Protein AF-A0A397ZT24-F1 (afdb_monomer_lite)

Radius of gyration: 35.12 Å; chains: 1; bounding box: 113×70×78 Å

Foldseek 3Di:
DDFDVVVVVPADLALCVLQDVVLVCQLLDPDHDLVVSVVPQPPPDLVSLQSNLQSLVSSLVNLVVCVVDVPDPDPPADPVSSVSSNVSSVVNNVVSCVVCVPHDDHPRRVSCQVPDPDPVVNCVVVVVVVVSVVVVVVVVVVVVVVVVVVVVVVVVVVVVVVVVVPDDDDDDDDDDDDDDDDPPDPPVCNVVVPPPPPDDDDDDDDDPDDDDDDDDDDDDDDDDDDDDDDDDDDVVPPPDDDDDDDDD

Structure (mmCIF, N/CA/C/O backbone):
data_AF-A0A397ZT24-F1
#
_entry.id   AF-A0A397ZT24-F1
#
loop_
_atom_site.group_PDB
_atom_site.id
_atom_site.type_symbol
_atom_site.label_atom_id
_atom_site.label_alt_id
_atom_site.label_comp_id
_atom_site.label_asym_id
_atom_site.label_entity_id
_atom_site.label_seq_id
_atom_site.pdbx_PDB_ins_code
_atom_site.Cartn_x
_atom_site.Cartn_y
_atom_site.Cartn_z
_atom_site.occupancy
_atom_site.B_iso_or_equiv
_atom_site.auth_seq_id
_atom_site.auth_comp_id
_atom_site.auth_asym_id
_atom_site.auth_atom_id
_atom_site.pdbx_PDB_model_num
ATOM 1 N N . MET A 1 1 ? 9.671 -11.546 0.168 1.00 87.00 1 MET A N 1
ATOM 2 C CA . MET A 1 1 ? 8.906 -12.250 -0.891 1.00 87.00 1 MET A CA 1
ATOM 3 C C . MET A 1 1 ? 9.323 -11.766 -2.272 1.00 87.00 1 MET A C 1
ATOM 5 O O . MET A 1 1 ? 9.379 -10.557 -2.492 1.00 87.00 1 MET A O 1
ATOM 9 N N . HIS A 1 2 ? 9.603 -12.708 -3.174 1.00 89.88 2 HIS A N 1
ATOM 10 C CA . HIS A 1 2 ? 9.927 -12.455 -4.583 1.00 89.88 2 HIS A CA 1
ATOM 11 C C . HIS A 1 2 ? 8.754 -11.787 -5.323 1.00 89.88 2 HIS A C 1
ATOM 13 O O . HIS A 1 2 ? 7.596 -12.048 -5.000 1.00 89.88 2 HIS A O 1
ATOM 19 N N . ILE A 1 3 ? 9.041 -10.926 -6.305 1.00 92.81 3 ILE A N 1
ATOM 20 C CA . ILE A 1 3 ? 8.011 -10.304 -7.152 1.00 92.81 3 ILE A CA 1
ATOM 21 C C . ILE A 1 3 ? 7.696 -11.266 -8.307 1.00 92.81 3 ILE A C 1
ATOM 23 O O . ILE A 1 3 ? 8.605 -11.574 -9.067 1.00 92.81 3 ILE A O 1
ATOM 27 N N . PRO A 1 4 ? 6.455 -11.752 -8.468 1.00 92.56 4 PRO A N 1
ATOM 28 C CA . PRO A 1 4 ? 6.132 -12.738 -9.503 1.00 92.56 4 PRO A CA 1
ATOM 29 C C . PRO A 1 4 ? 6.287 -12.186 -10.925 1.00 92.56 4 PRO A C 1
ATOM 31 O O . PRO A 1 4 ? 5.841 -11.070 -11.189 1.00 92.56 4 PRO A O 1
ATOM 34 N N . ASP A 1 5 ? 6.805 -12.993 -11.855 1.00 90.56 5 ASP A N 1
ATOM 35 C CA . ASP A 1 5 ? 7.002 -12.586 -13.258 1.00 90.56 5 ASP A CA 1
ATOM 36 C C . ASP A 1 5 ? 5.688 -12.155 -13.925 1.00 90.56 5 ASP A C 1
ATOM 38 O O . ASP A 1 5 ? 5.633 -11.109 -14.560 1.00 90.56 5 ASP A O 1
ATOM 42 N N . ASN A 1 6 ? 4.587 -12.861 -13.641 1.00 91.25 6 ASN A N 1
ATOM 43 C CA . ASN A 1 6 ? 3.249 -12.502 -14.126 1.00 91.25 6 ASN A CA 1
ATOM 44 C C . ASN A 1 6 ? 2.836 -11.068 -13.754 1.00 91.25 6 ASN A C 1
ATOM 46 O O . ASN A 1 6 ? 2.141 -10.403 -14.521 1.00 91.25 6 ASN A O 1
ATOM 50 N N . TYR A 1 7 ? 3.227 -10.592 -12.565 1.00 93.38 7 TYR A N 1
ATOM 51 C CA . TYR A 1 7 ? 2.962 -9.210 -12.172 1.00 93.38 7 TYR A CA 1
ATOM 52 C C . TYR A 1 7 ? 3.800 -8.265 -13.022 1.00 93.38 7 TYR A C 1
ATOM 54 O O . TYR A 1 7 ? 3.272 -7.298 -13.560 1.00 93.38 7 TYR A O 1
ATOM 62 N N . ILE A 1 8 ? 5.087 -8.566 -13.184 1.00 90.94 8 ILE A N 1
ATOM 63 C CA . ILE A 1 8 ? 6.020 -7.748 -13.957 1.00 90.94 8 ILE A CA 1
ATOM 64 C C . ILE A 1 8 ? 5.566 -7.630 -15.419 1.00 90.94 8 ILE A C 1
ATOM 66 O O . ILE A 1 8 ? 5.596 -6.531 -15.969 1.00 90.94 8 ILE A O 1
ATOM 70 N N . ASP A 1 9 ? 5.086 -8.718 -16.019 1.00 90.50 9 ASP A N 1
ATOM 71 C CA . ASP A 1 9 ? 4.596 -8.747 -17.401 1.00 90.50 9 ASP A CA 1
ATOM 72 C C . ASP A 1 9 ? 3.301 -7.945 -17.594 1.00 90.50 9 ASP A C 1
ATOM 74 O O . ASP A 1 9 ? 3.040 -7.431 -18.682 1.00 90.50 9 ASP A O 1
ATOM 78 N N . SER A 1 10 ? 2.502 -7.786 -16.534 1.00 92.06 10 SER A N 1
ATOM 79 C CA . SER A 1 10 ? 1.296 -6.948 -16.555 1.00 92.06 10 SER A CA 1
ATOM 80 C C . SER A 1 10 ? 1.588 -5.444 -16.459 1.00 92.06 10 SER A C 1
ATOM 82 O O . SER A 1 10 ? 0.700 -4.624 -16.711 1.00 92.06 10 SER A O 1
ATOM 84 N N . LEU A 1 11 ? 2.815 -5.055 -16.090 1.00 91.50 11 LEU A N 1
ATOM 85 C CA . LEU A 1 11 ? 3.163 -3.654 -15.870 1.00 91.50 11 LEU A CA 1
ATOM 86 C C . LEU A 1 11 ? 3.399 -2.889 -17.183 1.00 91.50 11 LEU A C 1
ATOM 88 O O . LEU A 1 11 ? 3.943 -3.423 -18.153 1.00 91.50 11 LEU A O 1
ATOM 92 N N . PRO A 1 12 ? 3.098 -1.577 -17.211 1.00 89.38 12 PRO A N 1
ATOM 93 C CA . PRO A 1 12 ? 3.504 -0.714 -18.312 1.00 89.38 12 PRO A CA 1
ATOM 94 C C . PRO A 1 12 ? 5.030 -0.666 -18.492 1.00 89.38 12 PRO A C 1
ATOM 96 O O . PRO A 1 12 ? 5.799 -0.701 -17.534 1.00 89.38 12 PRO A O 1
ATOM 99 N N . LYS A 1 13 ? 5.491 -0.420 -19.727 1.00 83.75 13 LYS A N 1
ATOM 100 C CA . LYS A 1 13 ? 6.931 -0.308 -20.063 1.00 83.75 13 LYS A CA 1
ATOM 101 C C . LYS A 1 13 ? 7.666 0.856 -19.363 1.00 83.75 13 LYS A C 1
ATOM 103 O O . LYS A 1 13 ? 8.900 0.939 -19.380 1.00 83.75 13 LYS A O 1
ATOM 108 N N . LYS A 1 14 ? 6.934 1.834 -18.820 1.00 84.81 14 LYS A N 1
ATOM 109 C CA . LYS A 1 14 ? 7.486 3.055 -18.210 1.00 84.81 14 LYS A CA 1
ATOM 110 C C . LYS A 1 14 ? 6.764 3.369 -16.900 1.00 84.81 14 LYS A C 1
ATOM 112 O O . LYS A 1 14 ? 5.543 3.456 -16.893 1.00 84.81 14 LYS A O 1
ATOM 117 N N . GLY A 1 15 ? 7.533 3.673 -15.848 1.00 81.81 15 GLY A N 1
ATOM 118 C CA . GLY A 1 15 ? 6.992 4.111 -14.553 1.00 81.81 15 GLY A CA 1
ATOM 119 C C . GLY A 1 15 ? 6.169 5.403 -14.644 1.00 81.81 15 GLY A C 1
ATOM 120 O O . GLY A 1 15 ? 5.198 5.579 -13.925 1.00 81.81 15 GLY A O 1
ATOM 121 N N . LYS A 1 16 ? 6.476 6.280 -15.611 1.00 86.94 16 LYS A N 1
ATOM 122 C CA . LYS A 1 16 ? 5.652 7.464 -15.903 1.00 86.94 16 LYS A CA 1
ATOM 123 C C . LYS A 1 16 ? 4.213 7.097 -16.300 1.00 86.94 16 LYS A C 1
ATOM 125 O O . LYS A 1 16 ? 3.288 7.800 -15.923 1.00 86.94 16 LYS A O 1
ATOM 130 N N . THR A 1 17 ? 4.011 5.995 -17.024 1.00 88.19 17 THR A N 1
ATOM 131 C CA . THR A 1 17 ? 2.678 5.563 -17.473 1.00 88.19 17 THR A CA 1
ATOM 132 C C . THR A 1 17 ? 1.849 4.980 -16.328 1.00 88.19 17 THR A C 1
ATOM 134 O O . THR A 1 17 ? 0.650 5.219 -16.284 1.00 88.19 17 THR A O 1
ATOM 137 N N . SER A 1 18 ? 2.469 4.263 -15.383 1.00 87.31 18 SER A N 1
ATOM 138 C CA . SER A 1 18 ? 1.783 3.792 -14.169 1.00 87.31 18 SER A CA 1
ATOM 139 C C . SER A 1 18 ? 1.479 4.936 -13.202 1.00 87.31 18 SER A C 1
ATOM 141 O O . SER A 1 18 ? 0.394 5.008 -12.628 1.00 87.31 18 SER A O 1
ATOM 143 N N . LEU A 1 19 ? 2.426 5.858 -13.030 1.00 88.25 19 LEU A N 1
ATOM 144 C CA . LEU A 1 19 ? 2.302 6.950 -12.074 1.00 88.25 19 LEU A CA 1
ATOM 145 C C . LEU A 1 19 ? 1.431 8.100 -12.592 1.00 88.25 19 LEU A C 1
ATOM 147 O O . LEU A 1 19 ? 0.775 8.760 -11.799 1.00 88.25 19 LEU A O 1
ATOM 151 N N . GLY A 1 20 ? 1.365 8.330 -13.901 1.00 89.62 20 GLY A N 1
ATOM 152 C CA . GLY A 1 20 ? 0.717 9.497 -14.500 1.00 89.62 20 GLY A CA 1
ATOM 153 C C . GLY A 1 20 ? 1.604 10.746 -14.471 1.00 89.62 20 GLY A C 1
ATOM 154 O O . GLY A 1 20 ? 2.504 10.882 -13.642 1.00 89.62 20 GLY A O 1
ATOM 155 N N . ASP A 1 21 ? 1.349 11.671 -15.397 1.00 88.12 21 ASP A N 1
ATOM 156 C CA . ASP A 1 21 ? 2.254 12.791 -15.686 1.00 88.12 21 ASP A CA 1
ATOM 157 C C . ASP A 1 21 ? 2.448 13.752 -14.510 1.00 88.12 21 ASP A C 1
ATOM 159 O O . ASP A 1 21 ? 3.577 14.160 -14.237 1.00 88.12 21 ASP A O 1
ATOM 163 N N . LEU A 1 22 ? 1.364 14.082 -13.803 1.00 88.25 22 LEU A N 1
ATOM 164 C CA . LEU A 1 22 ? 1.392 14.998 -12.660 1.00 88.25 22 LEU A CA 1
ATOM 165 C C . LEU A 1 22 ? 2.228 14.427 -11.512 1.00 88.25 22 LEU A C 1
ATOM 167 O O . LEU A 1 22 ? 3.183 15.056 -11.069 1.00 88.25 22 LEU A O 1
ATOM 171 N N . LEU A 1 23 ? 1.918 13.198 -11.094 1.00 90.44 23 LEU A N 1
ATOM 172 C CA . LEU A 1 23 ? 2.617 12.532 -9.998 1.00 90.44 23 LEU A CA 1
ATOM 173 C C . LEU A 1 23 ? 4.079 12.244 -10.355 1.00 90.44 23 LEU A C 1
ATOM 175 O O . LEU A 1 23 ? 4.959 12.412 -9.515 1.00 90.44 23 LEU A O 1
ATOM 179 N N . TYR A 1 24 ? 4.360 11.861 -11.606 1.00 90.56 24 TYR A N 1
ATOM 180 C CA . TYR A 1 24 ? 5.733 11.691 -12.075 1.00 90.56 24 TYR A CA 1
ATOM 181 C C . TYR A 1 24 ? 6.516 12.995 -11.973 1.00 90.56 24 TYR A C 1
ATOM 183 O O . TYR A 1 24 ? 7.600 12.992 -11.398 1.00 90.56 24 TYR A O 1
ATOM 191 N N . LYS A 1 25 ? 5.957 14.112 -12.457 1.00 89.50 25 LYS A N 1
ATOM 192 C CA . LYS A 1 25 ? 6.606 15.423 -12.361 1.00 89.50 25 LYS A CA 1
ATOM 193 C C . LYS A 1 25 ? 6.942 15.761 -10.908 1.00 89.50 25 LYS A C 1
ATOM 195 O O . LYS A 1 25 ? 8.092 16.088 -10.648 1.00 89.50 25 LYS A O 1
ATOM 200 N N . SER A 1 26 ? 5.997 15.581 -9.984 1.00 89.75 26 SER A N 1
ATOM 201 C CA . SER A 1 26 ? 6.207 15.847 -8.557 1.00 89.75 26 SER A CA 1
ATOM 202 C C . SER A 1 26 ? 7.283 14.958 -7.927 1.00 89.75 26 SER A C 1
ATOM 204 O O . SER A 1 26 ? 8.130 15.463 -7.202 1.00 89.75 26 SER A O 1
ATOM 206 N N . ILE A 1 27 ? 7.306 13.649 -8.210 1.00 89.69 27 ILE A N 1
ATOM 207 C CA . ILE A 1 27 ? 8.337 12.749 -7.651 1.00 89.69 27 ILE A CA 1
ATOM 208 C C . ILE A 1 27 ? 9.718 13.040 -8.245 1.00 89.69 27 ILE A C 1
ATOM 210 O O . ILE A 1 27 ? 10.725 12.860 -7.559 1.00 89.69 27 ILE A O 1
ATOM 214 N N . THR A 1 28 ? 9.784 13.483 -9.502 1.00 87.19 28 THR A N 1
ATOM 215 C CA . THR A 1 28 ? 11.052 13.775 -10.190 1.00 87.19 28 THR A CA 1
ATOM 216 C C . THR A 1 28 ? 11.560 15.204 -10.030 1.00 87.19 28 THR A C 1
ATOM 218 O O . THR A 1 28 ? 12.592 15.537 -10.609 1.00 87.19 28 THR A O 1
ATOM 221 N N . ASP A 1 29 ? 10.852 16.032 -9.266 1.00 88.81 29 ASP A N 1
ATOM 222 C CA . ASP A 1 29 ? 11.202 17.436 -9.068 1.00 88.81 29 ASP A CA 1
ATOM 223 C C . ASP A 1 29 ? 12.510 17.592 -8.271 1.00 88.81 29 ASP A C 1
ATOM 225 O O . ASP A 1 29 ? 12.937 16.684 -7.551 1.00 88.81 29 ASP A O 1
ATOM 229 N N . GLU A 1 30 ? 13.178 18.732 -8.402 1.00 86.50 30 GLU A N 1
ATOM 230 C CA . GLU A 1 30 ? 14.428 19.006 -7.685 1.00 86.50 30 GLU A CA 1
ATOM 231 C C . GLU A 1 30 ? 14.174 19.075 -6.174 1.00 86.50 30 GLU A C 1
ATOM 233 O O . GLU A 1 30 ? 14.822 18.372 -5.394 1.00 86.50 30 GLU A O 1
ATOM 238 N N . TYR A 1 31 ? 13.129 19.804 -5.786 1.00 87.12 31 TYR A N 1
ATOM 239 C CA . TYR A 1 31 ? 12.642 19.888 -4.414 1.00 87.12 31 TYR A CA 1
ATOM 240 C C . TYR A 1 31 ? 11.452 18.953 -4.223 1.00 87.12 31 TYR A C 1
ATOM 242 O O . TYR A 1 31 ? 10.464 19.029 -4.946 1.00 87.12 31 TYR A O 1
ATOM 250 N N . PHE A 1 32 ? 11.534 18.069 -3.231 1.00 91.69 32 PHE A N 1
ATOM 251 C CA . PHE A 1 32 ? 10.480 17.103 -2.955 1.00 91.69 32 PHE A CA 1
ATOM 252 C C . PHE A 1 32 ? 10.173 17.054 -1.465 1.00 91.69 32 PHE A C 1
ATOM 254 O O . PHE A 1 32 ? 11.044 16.731 -0.660 1.00 91.69 32 PHE A O 1
ATOM 261 N N . ASP A 1 33 ? 8.915 17.322 -1.130 1.00 91.69 33 ASP A N 1
ATOM 262 C CA . ASP A 1 33 ? 8.352 17.069 0.190 1.00 91.69 33 ASP A CA 1
ATOM 263 C C . ASP A 1 33 ? 7.260 15.988 0.073 1.00 91.69 33 ASP A C 1
ATOM 265 O O . ASP A 1 33 ? 6.246 16.208 -0.605 1.00 91.69 33 ASP A O 1
ATOM 269 N N . PRO A 1 34 ? 7.427 14.816 0.716 1.00 90.94 34 PRO A N 1
ATOM 270 C CA . PRO A 1 34 ? 6.426 13.757 0.675 1.00 90.94 34 PRO A CA 1
ATOM 271 C C . PRO A 1 34 ? 5.118 14.152 1.383 1.00 90.94 34 PRO A C 1
ATOM 273 O O . PRO A 1 34 ? 4.053 13.634 1.031 1.00 90.94 34 PRO A O 1
ATOM 276 N N . GLY A 1 35 ? 5.164 15.086 2.341 1.00 89.94 35 GLY A N 1
ATOM 277 C CA . GLY A 1 35 ? 3.978 15.635 2.997 1.00 89.94 35 GLY A CA 1
ATOM 278 C C . GLY A 1 35 ? 3.109 16.415 2.016 1.00 89.94 35 GLY A C 1
ATOM 279 O O . GLY A 1 35 ? 1.939 16.071 1.823 1.00 89.94 35 GLY A O 1
ATOM 280 N N . TYR A 1 36 ? 3.696 17.411 1.350 1.00 90.94 36 TYR A N 1
ATOM 281 C CA . TYR A 1 36 ? 3.053 18.181 0.285 1.00 90.94 36 TYR A CA 1
ATOM 282 C C . TYR A 1 36 ? 2.571 17.298 -0.871 1.00 90.94 36 TYR A C 1
ATOM 284 O O . TYR A 1 36 ? 1.431 17.444 -1.318 1.00 90.94 36 TYR A O 1
ATOM 292 N N . PHE A 1 37 ? 3.384 16.328 -1.308 1.00 93.06 37 PHE A N 1
ATOM 293 C CA . PHE A 1 37 ? 3.002 15.368 -2.348 1.00 93.06 37 PHE A CA 1
ATOM 294 C C . PHE A 1 37 ? 1.681 14.663 -2.012 1.00 93.06 37 PHE A C 1
ATOM 296 O O . PHE A 1 37 ? 0.751 14.667 -2.821 1.00 93.06 37 PHE A O 1
ATOM 303 N N . LEU A 1 38 ? 1.562 14.108 -0.803 1.00 91.75 38 LEU A N 1
ATOM 304 C CA . LEU A 1 38 ? 0.343 13.420 -0.375 1.00 91.75 38 LEU A CA 1
ATOM 305 C C . LEU A 1 38 ? -0.844 14.371 -0.213 1.00 91.75 38 LEU A C 1
ATOM 307 O O . LEU A 1 38 ? -1.961 13.981 -0.534 1.00 91.75 38 LEU A O 1
ATOM 311 N N . SER A 1 39 ? -0.620 15.603 0.243 1.00 90.25 39 SER A N 1
ATOM 312 C CA . SER A 1 39 ? -1.679 16.616 0.357 1.00 90.25 39 SER A CA 1
ATOM 313 C C . SER A 1 39 ? -2.206 17.080 -1.005 1.00 90.25 39 SER A C 1
ATOM 315 O O . SER A 1 39 ? -3.370 17.450 -1.111 1.00 90.25 39 SER A O 1
ATOM 317 N N . SER A 1 40 ? -1.375 17.040 -2.053 1.00 88.44 40 SER A N 1
ATOM 318 C CA . SER A 1 40 ? -1.801 17.330 -3.431 1.00 88.44 40 SER A CA 1
ATOM 319 C C . SER A 1 40 ? -2.570 16.180 -4.097 1.00 88.44 40 SER A C 1
ATOM 321 O O . SER A 1 40 ? -3.192 16.374 -5.141 1.00 88.44 40 SER A O 1
ATOM 323 N N . CYS A 1 41 ? -2.532 14.981 -3.509 1.00 89.50 41 CYS A N 1
ATOM 324 C CA . CYS A 1 41 ? -3.255 13.816 -4.003 1.00 89.50 41 CYS A CA 1
ATOM 325 C C . CYS A 1 41 ? -4.669 13.757 -3.416 1.00 89.50 41 CYS A C 1
ATOM 327 O O . CYS A 1 41 ? -4.898 14.070 -2.250 1.00 89.50 41 CYS A O 1
ATOM 329 N N . ASP A 1 42 ? -5.622 13.262 -4.202 1.00 90.25 42 ASP A N 1
ATOM 330 C CA . ASP A 1 42 ? -6.968 12.991 -3.704 1.00 90.25 42 ASP A CA 1
ATOM 331 C C . ASP A 1 42 ? -6.991 11.683 -2.898 1.00 90.25 42 ASP A C 1
ATOM 333 O O . ASP A 1 42 ? -6.955 10.583 -3.451 1.00 90.25 42 ASP A O 1
ATOM 337 N N . LEU A 1 43 ? -7.054 11.819 -1.573 1.00 91.38 43 LEU A N 1
ATOM 338 C CA . LEU A 1 43 ? -7.061 10.716 -0.606 1.00 91.38 43 LEU A CA 1
ATOM 339 C C . LEU A 1 43 ? -8.410 10.587 0.121 1.00 91.38 43 LEU A C 1
ATOM 341 O O . LEU A 1 43 ? -8.483 10.010 1.204 1.00 91.38 43 LEU A O 1
ATOM 345 N N . SER A 1 44 ? -9.490 11.110 -0.469 1.00 90.44 44 SER A N 1
ATOM 346 C CA . SER A 1 44 ? -10.814 11.180 0.169 1.00 90.44 44 SER A CA 1
ATOM 347 C C . SER A 1 44 ? -11.442 9.807 0.453 1.00 90.44 44 SER A C 1
ATOM 349 O O . SER A 1 44 ? -12.214 9.661 1.398 1.00 90.44 44 SER A O 1
ATOM 351 N N . THR A 1 45 ? -11.122 8.782 -0.345 1.00 91.12 45 THR A N 1
ATOM 352 C CA . THR A 1 45 ? -11.728 7.446 -0.215 1.00 91.12 45 THR A CA 1
ATOM 353 C C . THR A 1 45 ? -10.672 6.352 -0.157 1.00 91.12 45 THR A C 1
ATOM 355 O O . THR A 1 45 ? -9.630 6.452 -0.805 1.00 91.12 45 THR A O 1
ATOM 358 N N . LYS A 1 46 ? -10.979 5.247 0.536 1.00 90.44 46 LYS A N 1
ATOM 359 C CA . LYS A 1 46 ? -10.090 4.074 0.647 1.00 90.44 46 LYS A CA 1
ATOM 360 C C . LYS A 1 46 ? -9.621 3.545 -0.716 1.00 90.44 46 LYS A C 1
ATOM 362 O O . LYS A 1 46 ? -8.464 3.162 -0.854 1.00 90.44 46 LYS A O 1
ATOM 367 N N . HIS A 1 47 ? -10.494 3.563 -1.727 1.00 92.81 47 HIS A N 1
ATOM 368 C CA . HIS A 1 47 ? -10.158 3.124 -3.084 1.00 92.81 47 HIS A CA 1
ATOM 369 C C . HIS A 1 47 ? -9.134 4.036 -3.766 1.00 92.81 47 HIS A C 1
ATOM 371 O O . HIS A 1 47 ? -8.226 3.528 -4.416 1.00 92.81 47 HIS A O 1
ATOM 377 N 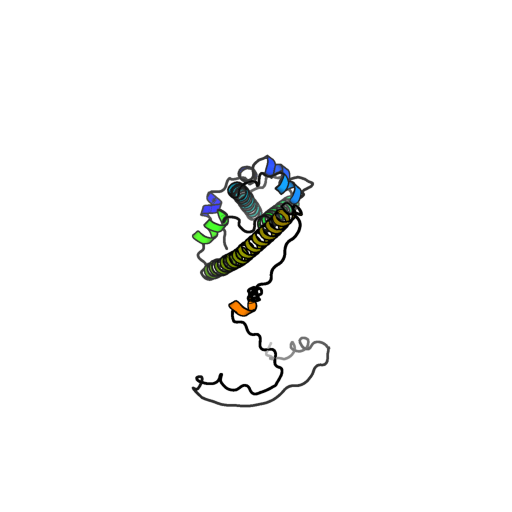N . LYS A 1 48 ? -9.229 5.359 -3.579 1.00 92.88 48 LYS A N 1
ATOM 378 C CA . LYS A 1 48 ? -8.249 6.308 -4.132 1.00 92.88 48 LYS A CA 1
ATOM 379 C C . LYS A 1 48 ? -6.876 6.155 -3.478 1.00 92.88 48 LYS A C 1
ATOM 381 O O . LYS A 1 48 ? -5.865 6.157 -4.172 1.00 92.88 48 LYS A O 1
ATOM 386 N N . VAL A 1 49 ? -6.840 5.938 -2.160 1.00 94.44 49 VAL A N 1
ATOM 387 C CA . VAL A 1 49 ? -5.585 5.651 -1.445 1.00 94.44 49 VAL A CA 1
ATOM 388 C C . VAL A 1 49 ? -4.947 4.354 -1.966 1.00 94.44 49 VAL A C 1
ATOM 390 O O . VAL A 1 49 ? -3.742 4.311 -2.216 1.00 94.44 49 VAL A O 1
ATOM 393 N N . LEU A 1 50 ? -5.751 3.305 -2.176 1.00 94.56 50 LEU A N 1
ATOM 394 C CA . LEU A 1 50 ? -5.276 2.037 -2.734 1.00 94.56 50 LEU A CA 1
ATOM 395 C C . LEU A 1 50 ? -4.767 2.182 -4.177 1.00 94.56 50 LEU A C 1
ATOM 397 O O . LEU A 1 50 ? -3.724 1.619 -4.505 1.00 94.56 50 LEU A O 1
ATOM 401 N N . ASP A 1 51 ? -5.473 2.930 -5.030 1.00 94.19 51 ASP A N 1
ATOM 402 C CA . ASP A 1 51 ? -5.037 3.215 -6.403 1.00 94.19 51 ASP A CA 1
ATOM 403 C C . ASP A 1 51 ? -3.671 3.909 -6.415 1.00 94.19 51 ASP A C 1
ATOM 405 O O . ASP A 1 51 ? -2.748 3.464 -7.102 1.00 94.19 51 ASP A O 1
ATOM 409 N N . LEU A 1 52 ? -3.501 4.937 -5.578 1.00 94.38 52 LEU A N 1
ATOM 410 C CA . LEU A 1 52 ? -2.223 5.627 -5.435 1.00 94.38 52 LEU A CA 1
ATOM 411 C C . LEU A 1 52 ? -1.114 4.665 -4.988 1.00 94.38 52 LEU A C 1
ATOM 413 O O . LEU A 1 52 ? -0.050 4.637 -5.610 1.00 94.38 52 LEU A O 1
ATOM 417 N N . LYS A 1 53 ? -1.363 3.835 -3.963 1.00 95.12 53 LYS A N 1
ATOM 418 C CA . LYS A 1 53 ? -0.410 2.808 -3.504 1.00 95.12 53 LYS A CA 1
ATOM 419 C C . LYS A 1 53 ? -0.022 1.863 -4.646 1.00 95.12 53 LYS A C 1
ATOM 421 O O . LYS A 1 53 ? 1.168 1.674 -4.888 1.00 95.12 53 LYS A O 1
ATOM 426 N N . ASN A 1 54 ? -0.994 1.330 -5.390 1.00 95.38 54 ASN A N 1
ATOM 427 C CA . ASN A 1 54 ? -0.749 0.431 -6.524 1.00 95.38 54 ASN A CA 1
ATOM 428 C C . ASN A 1 54 ? 0.115 1.086 -7.609 1.00 95.38 54 ASN A C 1
ATOM 430 O O . ASN A 1 54 ? 1.060 0.475 -8.108 1.00 95.38 54 ASN A O 1
ATOM 434 N N . ARG A 1 55 ? -0.176 2.340 -7.967 1.00 94.75 55 ARG A N 1
ATOM 435 C CA . ARG A 1 55 ? 0.562 3.084 -9.000 1.00 94.75 55 ARG A CA 1
ATOM 436 C C . ARG A 1 55 ? 1.995 3.387 -8.582 1.00 94.75 55 ARG A C 1
ATOM 438 O O . ARG A 1 55 ? 2.913 3.268 -9.399 1.00 94.75 55 ARG A O 1
ATOM 445 N N . ILE A 1 56 ? 2.198 3.746 -7.317 1.00 94.31 56 ILE A N 1
ATOM 446 C CA . ILE A 1 56 ? 3.524 3.985 -6.742 1.00 94.31 56 ILE A CA 1
ATOM 447 C C . ILE A 1 56 ? 4.329 2.680 -6.695 1.00 94.31 56 ILE A C 1
ATOM 449 O O . ILE A 1 56 ? 5.462 2.650 -7.173 1.00 94.31 56 ILE A O 1
ATOM 453 N N . GLU A 1 57 ? 3.743 1.583 -6.213 1.00 94.62 57 GLU A N 1
ATOM 454 C CA . GLU A 1 57 ? 4.405 0.274 -6.164 1.00 94.62 57 GLU A CA 1
ATOM 455 C C . GLU A 1 57 ? 4.754 -0.258 -7.556 1.00 94.62 57 GLU A C 1
ATOM 457 O O . GLU A 1 57 ? 5.871 -0.723 -7.772 1.00 94.62 57 GLU A O 1
ATOM 462 N N . ALA A 1 58 ? 3.845 -0.151 -8.527 1.00 93.75 58 ALA A N 1
ATOM 463 C CA . ALA A 1 58 ? 4.126 -0.485 -9.921 1.00 93.75 58 ALA A CA 1
ATOM 464 C C . ALA A 1 58 ? 5.333 0.301 -10.458 1.00 93.75 58 ALA A C 1
ATOM 466 O O . ALA A 1 58 ? 6.244 -0.275 -11.053 1.00 93.75 58 ALA A O 1
ATOM 467 N N . SER A 1 59 ? 5.374 1.609 -10.197 1.00 92.19 59 SER A N 1
ATOM 468 C CA . SER A 1 59 ? 6.459 2.488 -10.647 1.00 92.19 59 SER A CA 1
ATOM 469 C C . SER A 1 59 ? 7.791 2.141 -9.981 1.00 92.19 59 SER A C 1
ATOM 471 O O . SER A 1 59 ? 8.811 2.075 -10.666 1.00 92.19 59 SER A O 1
ATOM 473 N N . MET A 1 60 ? 7.768 1.821 -8.685 1.00 91.56 60 MET A N 1
ATOM 474 C CA . MET A 1 60 ? 8.922 1.315 -7.941 1.00 91.56 60 MET A CA 1
ATOM 475 C C . MET A 1 60 ? 9.469 0.031 -8.567 1.00 91.56 60 MET A C 1
ATOM 477 O O . MET A 1 60 ? 10.666 -0.063 -8.825 1.00 91.56 60 MET A O 1
ATOM 481 N N . VAL A 1 61 ? 8.605 -0.949 -8.855 1.00 91.44 61 VAL A N 1
ATOM 482 C CA . VAL A 1 61 ? 9.017 -2.223 -9.469 1.00 91.44 61 VAL A CA 1
ATOM 483 C C . VAL A 1 61 ? 9.642 -1.990 -10.845 1.00 91.44 61 VAL A C 1
ATOM 485 O O . VAL A 1 61 ? 10.695 -2.557 -11.140 1.00 91.44 61 VAL A O 1
ATOM 488 N N . ILE A 1 62 ? 9.054 -1.114 -11.666 1.00 89.25 62 ILE A N 1
ATOM 489 C CA . ILE A 1 62 ? 9.605 -0.758 -12.982 1.00 89.25 62 ILE A CA 1
ATOM 490 C C . ILE A 1 62 ? 10.990 -0.114 -12.840 1.00 89.25 62 ILE A C 1
ATOM 492 O O . ILE A 1 62 ? 11.903 -0.454 -13.595 1.00 89.25 62 ILE A O 1
ATOM 496 N N . TRP A 1 63 ? 11.175 0.808 -11.894 1.00 87.06 63 TRP A N 1
ATOM 497 C CA . TRP A 1 63 ? 12.461 1.475 -11.685 1.00 87.06 63 TRP A CA 1
ATOM 498 C C . TRP A 1 63 ? 13.533 0.527 -11.147 1.00 87.06 63 TRP A C 1
ATOM 500 O O . TRP A 1 63 ? 14.618 0.482 -11.728 1.00 87.06 63 TRP A O 1
ATOM 510 N N . LYS A 1 64 ? 13.215 -0.308 -10.149 1.00 85.69 64 LYS A N 1
ATOM 511 C CA . LYS A 1 64 ? 14.145 -1.334 -9.644 1.00 85.69 64 LYS A CA 1
ATOM 512 C C . LYS A 1 64 ? 14.548 -2.315 -10.754 1.00 85.69 64 LYS A C 1
ATOM 514 O O . LYS A 1 64 ? 15.731 -2.610 -10.918 1.00 85.69 64 LYS A O 1
ATOM 519 N N . ARG A 1 65 ? 13.605 -2.752 -11.604 1.00 82.75 65 ARG A N 1
ATOM 520 C CA . ARG A 1 65 ? 13.911 -3.621 -12.760 1.00 82.75 65 ARG A CA 1
ATOM 521 C C . ARG A 1 65 ? 14.869 -2.953 -13.743 1.00 82.75 65 ARG A C 1
ATOM 523 O O . ARG A 1 65 ? 15.849 -3.574 -14.145 1.00 82.75 65 ARG A O 1
ATOM 530 N N . LYS A 1 66 ? 14.606 -1.701 -14.127 1.00 79.56 66 LYS A N 1
ATOM 531 C CA . LYS A 1 66 ? 15.480 -0.972 -15.059 1.00 79.56 66 LYS A CA 1
ATOM 532 C C . LYS A 1 66 ? 16.843 -0.622 -14.458 1.00 79.56 66 LYS A C 1
ATOM 534 O O . LYS A 1 66 ? 17.740 -0.229 -15.191 1.00 79.56 66 LYS A O 1
ATOM 539 N N . MET A 1 67 ? 16.992 -0.648 -13.136 1.00 70.88 67 MET A N 1
ATOM 540 C CA . MET A 1 67 ? 18.297 -0.488 -12.494 1.00 70.88 67 MET A CA 1
ATOM 541 C C . MET A 1 67 ? 19.131 -1.768 -12.620 1.00 70.88 67 MET A C 1
ATOM 543 O O . MET A 1 67 ? 20.311 -1.698 -12.948 1.00 70.88 67 MET A O 1
ATOM 547 N N . ASN A 1 68 ? 18.495 -2.927 -12.431 1.00 69.44 68 ASN A N 1
ATOM 548 C CA . ASN A 1 68 ? 19.162 -4.231 -12.433 1.00 69.44 68 ASN A CA 1
ATOM 549 C C . ASN A 1 68 ? 19.423 -4.778 -13.842 1.00 69.44 68 ASN A C 1
ATOM 551 O O . ASN A 1 68 ? 20.459 -5.388 -14.098 1.00 69.44 68 ASN A O 1
ATOM 555 N N . HIS A 1 69 ? 18.501 -4.552 -14.776 1.00 61.53 69 HIS A N 1
ATOM 556 C CA . HIS A 1 69 ? 18.734 -4.830 -16.185 1.00 61.53 69 HIS A CA 1
ATOM 557 C C . HIS A 1 69 ? 19.344 -3.591 -16.834 1.00 61.53 69 HIS A C 1
ATOM 559 O O . HIS A 1 69 ? 18.793 -2.504 -16.709 1.00 61.53 69 HIS A O 1
ATOM 565 N N . LYS A 1 70 ? 20.415 -3.754 -17.622 1.00 53.66 70 LYS A N 1
ATOM 566 C CA . LYS A 1 70 ? 20.976 -2.735 -18.543 1.00 53.66 70 LYS A CA 1
ATOM 567 C C . LYS A 1 70 ? 19.975 -2.239 -19.617 1.00 53.66 70 LYS A C 1
ATOM 569 O O . LYS A 1 70 ? 20.380 -1.715 -20.651 1.00 53.66 70 LYS A O 1
ATOM 574 N N . GLU A 1 71 ? 18.671 -2.406 -19.409 1.00 52.59 71 GLU A N 1
ATOM 575 C CA . GLU A 1 71 ? 17.628 -1.747 -20.176 1.00 52.59 71 GLU A CA 1
ATOM 576 C C . GLU A 1 71 ? 17.785 -0.239 -19.970 1.00 52.59 71 GLU A C 1
ATOM 578 O O . GLU A 1 71 ? 17.547 0.294 -18.886 1.00 52.59 71 GLU A O 1
ATOM 583 N N . GLN A 1 72 ? 18.256 0.435 -21.020 1.00 51.66 72 GLN A N 1
ATOM 584 C CA . GLN A 1 72 ? 18.556 1.858 -21.039 1.00 51.66 72 GLN A CA 1
ATOM 585 C C . GLN A 1 72 ? 17.388 2.662 -20.447 1.00 51.66 72 GLN A C 1
ATOM 587 O O . GLN A 1 72 ? 16.388 2.960 -21.105 1.00 51.66 72 GLN A O 1
ATOM 592 N N . TRP A 1 73 ? 17.544 3.104 -19.198 1.00 55.66 73 TRP A N 1
ATOM 593 C CA . TRP A 1 73 ? 17.076 4.434 -18.844 1.00 55.66 73 TRP A CA 1
ATOM 594 C C . TRP A 1 73 ? 17.701 5.336 -19.903 1.00 55.66 73 TRP A C 1
ATOM 596 O O . TR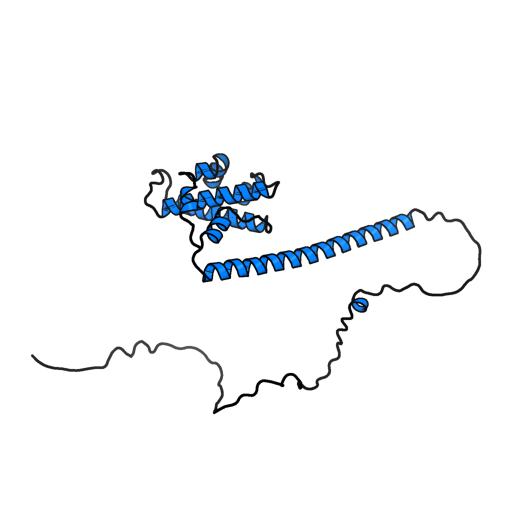P A 1 73 ? 18.927 5.351 -20.024 1.00 55.66 73 TRP A O 1
ATOM 606 N N . GLY A 1 74 ? 16.886 5.991 -20.736 1.00 52.44 74 GLY A N 1
ATOM 607 C CA . GLY A 1 74 ? 17.412 6.943 -21.714 1.00 52.44 74 GLY A CA 1
ATOM 608 C C . GLY A 1 74 ? 18.452 7.829 -21.026 1.00 52.44 74 GLY A C 1
ATOM 609 O O . GLY A 1 74 ? 18.270 8.151 -19.851 1.00 52.44 74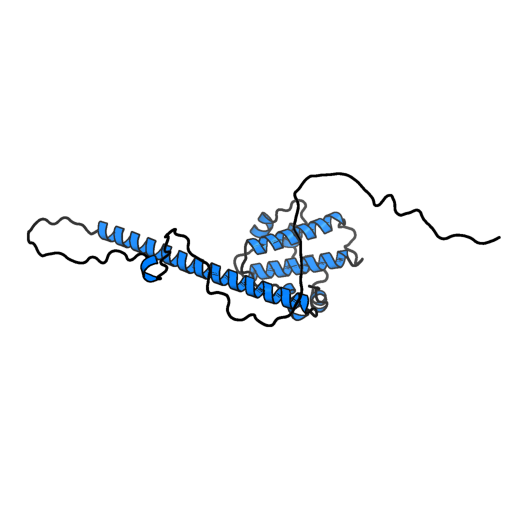 GLY A O 1
ATOM 610 N N . SER A 1 75 ? 19.543 8.141 -21.732 1.00 53.00 75 SER A N 1
ATOM 611 C CA . SER A 1 75 ? 20.810 8.744 -21.260 1.00 53.00 75 SER A CA 1
ATOM 612 C C . SER A 1 75 ? 20.705 10.085 -20.493 1.00 53.00 75 SER A C 1
ATOM 614 O O . SER A 1 75 ? 21.684 10.809 -20.362 1.00 53.00 75 SER A O 1
ATOM 616 N N . PHE A 1 76 ? 19.523 10.445 -20.004 1.00 52.38 76 PHE A N 1
ATOM 617 C CA . PHE A 1 76 ? 19.144 11.724 -19.431 1.00 52.38 76 PHE A CA 1
ATOM 618 C C . PHE A 1 76 ? 19.037 11.723 -17.892 1.00 52.38 76 PHE A C 1
ATOM 620 O O . PHE A 1 76 ? 19.000 12.789 -17.288 1.00 52.38 76 PHE A O 1
ATOM 627 N N . VAL A 1 77 ? 18.985 10.558 -17.230 1.00 61.47 77 VAL A N 1
ATOM 628 C CA . VAL A 1 77 ? 18.859 10.475 -15.757 1.00 61.47 77 VAL A CA 1
ATOM 629 C C . VAL A 1 77 ? 20.100 9.810 -15.162 1.00 61.47 77 VAL A C 1
ATOM 631 O O . VAL A 1 77 ? 20.351 8.637 -15.451 1.00 61.47 77 VAL A O 1
ATOM 634 N N . SER A 1 78 ? 20.865 10.543 -14.343 1.00 70.31 78 SER A N 1
ATOM 635 C CA . SER A 1 78 ? 22.035 10.022 -13.615 1.00 70.31 78 SER A CA 1
ATOM 636 C C . SER A 1 78 ? 21.637 8.913 -12.636 1.00 70.31 78 SER A C 1
ATOM 638 O O . SER A 1 78 ? 20.483 8.844 -12.218 1.00 70.31 78 SER A O 1
ATOM 640 N N . LEU A 1 79 ? 22.576 8.029 -12.278 1.00 71.25 79 LEU A N 1
ATOM 641 C CA . LEU A 1 79 ? 22.328 6.958 -11.301 1.00 71.25 79 LEU A CA 1
ATOM 642 C C . LEU A 1 79 ? 21.864 7.517 -9.945 1.00 71.25 79 LEU A C 1
ATOM 644 O O . LEU A 1 79 ? 20.872 7.042 -9.408 1.00 71.25 79 LEU A O 1
ATOM 648 N N . GLU A 1 80 ? 22.482 8.605 -9.487 1.00 75.62 80 GLU A N 1
ATOM 649 C CA . GLU A 1 80 ? 22.122 9.315 -8.252 1.00 75.62 80 GLU A CA 1
ATOM 650 C C . GLU A 1 80 ? 20.651 9.768 -8.227 1.00 75.62 80 GLU A C 1
ATOM 652 O O . GLU A 1 80 ? 19.935 9.562 -7.249 1.00 75.62 80 GLU A O 1
ATOM 657 N N . LYS A 1 81 ? 20.138 10.304 -9.345 1.00 79.12 81 LYS A N 1
ATOM 658 C CA . LYS A 1 81 ? 18.721 10.692 -9.443 1.00 79.12 81 LYS A CA 1
ATOM 659 C C . LYS A 1 81 ? 17.776 9.487 -9.387 1.00 79.12 81 LYS A C 1
ATOM 661 O O . LYS A 1 81 ? 16.624 9.647 -8.998 1.00 79.12 81 LYS A O 1
ATOM 666 N N . ARG A 1 82 ? 18.230 8.288 -9.768 1.00 75.38 82 ARG A N 1
ATOM 667 C CA . ARG A 1 82 ? 17.408 7.064 -9.727 1.00 75.38 82 ARG A CA 1
ATOM 668 C C . ARG A 1 82 ? 17.288 6.523 -8.309 1.00 75.38 82 ARG A C 1
ATOM 670 O O . ARG A 1 82 ? 16.175 6.208 -7.899 1.00 75.38 82 ARG A O 1
ATOM 677 N N . GLU A 1 83 ? 18.394 6.485 -7.569 1.00 83.19 83 GLU A N 1
ATOM 678 C CA . GLU A 1 83 ? 18.401 6.122 -6.144 1.00 83.19 83 GLU A CA 1
ATOM 679 C C . GLU A 1 83 ? 17.523 7.087 -5.339 1.00 83.19 83 GLU A C 1
ATOM 681 O O . GLU A 1 83 ? 16.712 6.667 -4.515 1.00 83.19 83 GLU A O 1
ATOM 686 N N . LEU A 1 84 ? 17.578 8.383 -5.664 1.00 87.25 84 LEU A N 1
ATOM 687 C CA . LEU A 1 84 ? 16.713 9.383 -5.046 1.00 87.25 84 LEU A CA 1
ATOM 688 C C . LEU A 1 84 ? 15.219 9.082 -5.255 1.00 87.25 84 LEU A C 1
ATOM 690 O O . LEU A 1 84 ? 14.428 9.224 -4.325 1.00 87.25 84 LEU A O 1
ATOM 694 N N . PHE A 1 85 ? 14.808 8.653 -6.452 1.00 86.69 85 PHE A N 1
ATOM 695 C CA . PHE A 1 85 ? 13.405 8.308 -6.713 1.00 86.69 85 PHE A CA 1
ATOM 696 C C . PHE A 1 85 ? 12.954 7.067 -5.944 1.00 86.69 85 PHE A C 1
ATOM 698 O O . PHE A 1 85 ? 11.807 7.020 -5.499 1.00 86.69 85 PHE A O 1
ATOM 705 N N . GLU A 1 86 ? 13.840 6.088 -5.766 1.00 87.19 86 GLU A N 1
ATOM 706 C CA . GLU A 1 86 ? 13.571 4.907 -4.946 1.00 87.19 86 GLU A CA 1
ATOM 707 C C . GLU A 1 86 ? 13.323 5.302 -3.489 1.00 87.19 86 GLU A C 1
ATOM 709 O O . GLU A 1 86 ? 12.254 5.002 -2.955 1.00 87.19 86 GLU A O 1
ATOM 714 N N . VAL A 1 87 ? 14.230 6.084 -2.895 1.00 90.56 87 VAL A N 1
ATOM 715 C CA . VAL A 1 87 ? 14.089 6.578 -1.515 1.00 90.56 87 VAL A CA 1
ATOM 716 C C . VAL A 1 87 ? 12.810 7.403 -1.347 1.00 90.56 87 VAL A C 1
ATOM 718 O O . VAL A 1 87 ? 12.064 7.217 -0.382 1.00 90.56 87 VAL A O 1
ATOM 721 N N . ARG A 1 88 ? 12.501 8.293 -2.300 1.00 92.38 88 ARG A N 1
ATOM 722 C CA . ARG A 1 88 ? 11.267 9.098 -2.277 1.00 92.38 88 ARG A CA 1
ATOM 723 C C . ARG A 1 88 ? 10.016 8.225 -2.305 1.00 92.38 88 ARG A C 1
ATOM 725 O O . ARG A 1 88 ? 9.104 8.450 -1.513 1.00 92.38 88 ARG A O 1
ATOM 732 N N . VAL A 1 89 ? 9.965 7.221 -3.177 1.00 92.25 89 VAL A N 1
ATOM 733 C CA . VAL A 1 89 ? 8.816 6.310 -3.267 1.00 92.25 89 VAL A CA 1
ATOM 734 C C . VAL A 1 89 ? 8.662 5.466 -2.007 1.00 92.25 89 VAL A C 1
ATOM 736 O O . VAL A 1 89 ? 7.547 5.349 -1.497 1.00 92.25 89 VAL A O 1
ATOM 739 N N . GLU A 1 90 ? 9.750 4.927 -1.467 1.00 92.25 90 GLU A N 1
ATOM 740 C CA . GLU A 1 90 ? 9.712 4.168 -0.214 1.00 92.25 90 GLU A CA 1
ATOM 741 C C . GLU A 1 90 ? 9.219 5.039 0.950 1.00 92.25 90 GLU A C 1
ATOM 743 O O . GLU A 1 90 ? 8.384 4.599 1.744 1.00 92.25 90 GLU A O 1
ATOM 748 N N . THR A 1 91 ? 9.631 6.309 0.981 1.00 94.19 91 THR A N 1
ATOM 749 C CA . THR A 1 91 ? 9.170 7.294 1.970 1.00 94.19 91 THR A CA 1
ATOM 750 C C . THR A 1 91 ? 7.675 7.580 1.823 1.00 94.19 91 THR A C 1
ATOM 752 O O . THR A 1 91 ? 6.942 7.553 2.813 1.00 94.19 91 THR A O 1
ATOM 755 N N . ILE A 1 92 ? 7.180 7.790 0.597 1.00 94.19 92 ILE A N 1
ATOM 756 C CA . ILE A 1 92 ? 5.744 7.991 0.345 1.00 94.19 92 ILE A CA 1
ATOM 757 C C . ILE A 1 92 ? 4.936 6.762 0.787 1.00 94.19 92 ILE A C 1
ATOM 759 O O . ILE A 1 92 ? 3.897 6.910 1.431 1.00 94.19 92 ILE A O 1
ATOM 763 N N . LEU A 1 93 ? 5.400 5.548 0.469 1.00 93.00 93 LEU A N 1
ATOM 764 C CA . LEU A 1 93 ? 4.732 4.306 0.873 1.00 93.00 93 LEU A CA 1
ATOM 765 C C . LEU A 1 93 ? 4.709 4.143 2.398 1.00 93.00 93 LEU A C 1
ATOM 767 O O . LEU A 1 93 ? 3.689 3.724 2.948 1.00 93.00 93 LEU A O 1
ATOM 771 N N . ALA A 1 94 ? 5.792 4.505 3.090 1.00 92.81 94 ALA A N 1
ATOM 772 C CA . ALA A 1 94 ? 5.839 4.506 4.550 1.00 92.81 94 ALA A CA 1
ATOM 773 C C . ALA A 1 94 ? 4.839 5.511 5.150 1.00 92.81 94 ALA A C 1
ATOM 775 O O . ALA A 1 94 ? 4.063 5.153 6.037 1.00 92.81 94 ALA A O 1
ATOM 776 N N . MET A 1 95 ? 4.780 6.734 4.617 1.00 93.44 95 MET A N 1
ATOM 777 C CA . MET A 1 95 ? 3.817 7.749 5.060 1.00 93.44 95 MET A CA 1
ATOM 778 C C . MET A 1 95 ? 2.365 7.352 4.773 1.00 93.44 95 MET A C 1
ATOM 780 O O . MET A 1 95 ? 1.487 7.605 5.596 1.00 93.44 95 MET A O 1
ATOM 784 N N . LEU A 1 96 ? 2.097 6.694 3.641 1.00 91.81 96 LEU A N 1
ATOM 785 C CA . LEU A 1 96 ? 0.778 6.135 3.326 1.00 91.81 96 LEU A CA 1
ATOM 786 C C . LEU A 1 96 ? 0.343 5.106 4.372 1.00 91.81 96 LEU A C 1
ATOM 788 O O . LEU A 1 96 ? -0.801 5.154 4.817 1.00 91.81 96 LEU A O 1
ATOM 792 N N . LYS A 1 97 ? 1.247 4.218 4.806 1.00 90.25 97 LYS A N 1
ATOM 793 C CA . LYS A 1 97 ? 0.960 3.235 5.865 1.00 90.25 97 LYS A CA 1
ATOM 794 C C . LYS A 1 97 ? 0.659 3.900 7.209 1.00 90.25 97 LYS A C 1
ATOM 796 O O . LYS A 1 97 ? -0.258 3.471 7.896 1.00 90.25 97 LYS A O 1
ATOM 801 N N . GLN A 1 98 ? 1.393 4.955 7.562 1.00 90.00 98 GLN A N 1
ATOM 802 C CA . GLN A 1 98 ? 1.168 5.699 8.806 1.00 90.00 98 GLN A CA 1
ATOM 803 C C . GLN A 1 98 ? -0.163 6.461 8.797 1.00 90.00 98 GLN A C 1
ATOM 805 O O . GLN A 1 98 ? -0.901 6.412 9.775 1.00 90.00 98 GLN A O 1
ATOM 810 N N . LYS A 1 99 ? -0.492 7.145 7.692 1.00 89.88 99 LYS A N 1
ATOM 811 C CA . LYS A 1 99 ? -1.751 7.901 7.566 1.00 89.88 99 LYS A CA 1
ATOM 812 C C . LYS A 1 99 ? -2.975 6.996 7.425 1.00 89.88 99 LYS A C 1
ATOM 814 O O . LYS A 1 99 ? -4.061 7.371 7.858 1.00 89.88 99 LYS A O 1
ATOM 819 N N . PHE A 1 100 ? -2.814 5.822 6.817 1.00 89.25 100 PHE A N 1
ATOM 820 C CA . PHE A 1 100 ? -3.904 4.889 6.539 1.00 89.25 100 PHE A CA 1
ATOM 821 C C . PHE A 1 100 ? -3.547 3.478 7.023 1.00 89.25 100 PHE A C 1
ATOM 823 O O . PHE A 1 100 ? -3.286 2.593 6.204 1.00 89.25 100 PHE A O 1
ATOM 830 N N . PRO A 1 101 ? -3.589 3.228 8.345 1.00 82.88 101 PRO A N 1
ATOM 831 C CA . PRO A 1 101 ? -3.230 1.926 8.913 1.00 82.88 101 PRO A CA 1
ATOM 832 C C . PRO A 1 101 ? -4.173 0.799 8.462 1.00 82.88 101 PRO A C 1
ATOM 834 O O . PRO A 1 101 ? -3.779 -0.357 8.409 1.00 82.88 101 PRO A O 1
ATOM 837 N N . LYS A 1 102 ? -5.415 1.125 8.075 1.00 82.44 102 LYS A N 1
ATOM 838 C CA . LYS A 1 102 ? -6.432 0.171 7.590 1.00 82.44 102 LYS A CA 1
ATOM 839 C C . LYS A 1 102 ? -6.536 0.156 6.052 1.00 82.44 102 LYS A C 1
ATOM 841 O O . LYS A 1 102 ? -7.642 0.088 5.508 1.00 82.44 102 LYS A O 1
ATOM 846 N N . ILE A 1 103 ? -5.416 0.301 5.337 1.00 84.94 103 ILE A N 1
ATOM 847 C CA . ILE A 1 103 ? -5.406 0.249 3.868 1.00 84.94 103 ILE A CA 1
ATOM 848 C C . ILE A 1 103 ? -5.625 -1.183 3.366 1.00 84.94 103 ILE A C 1
ATOM 850 O O . ILE A 1 103 ? -5.164 -2.154 3.962 1.00 84.94 103 ILE A O 1
ATOM 854 N N . LEU A 1 104 ? -6.337 -1.319 2.248 1.00 89.00 104 LEU A N 1
ATOM 855 C CA . LEU A 1 104 ? -6.497 -2.606 1.577 1.00 89.00 104 LEU A CA 1
ATOM 856 C C . LEU A 1 104 ? -5.144 -3.106 1.043 1.00 89.00 104 LEU A C 1
ATOM 858 O O . LEU A 1 104 ? -4.243 -2.314 0.748 1.00 89.00 104 LEU A O 1
ATOM 862 N N . GLN A 1 105 ? -5.013 -4.425 0.898 1.00 90.62 105 GLN A N 1
ATOM 863 C CA . GLN A 1 105 ? -3.822 -5.005 0.283 1.00 90.62 105 GLN A CA 1
ATOM 864 C C . GLN A 1 105 ? -3.666 -4.519 -1.151 1.00 90.62 105 GLN A C 1
ATOM 866 O O . GLN A 1 105 ? -4.637 -4.469 -1.911 1.00 90.62 105 GLN A O 1
ATOM 871 N N . SER A 1 106 ? -2.433 -4.194 -1.522 1.00 94.44 106 SER A N 1
ATOM 872 C CA . SER A 1 106 ? -2.130 -3.787 -2.887 1.00 94.44 106 SER A CA 1
ATOM 873 C C . SER A 1 106 ? -2.168 -4.968 -3.850 1.00 94.44 106 SER A C 1
ATOM 875 O O . SER A 1 106 ? -2.039 -6.134 -3.469 1.00 94.44 106 SER A O 1
ATOM 877 N N . SER A 1 107 ? -2.293 -4.664 -5.139 1.00 94.81 107 SER A N 1
ATOM 878 C CA . SER A 1 107 ? -2.225 -5.668 -6.200 1.00 94.81 107 SER A CA 1
ATOM 879 C C . SER A 1 107 ? -0.890 -6.420 -6.188 1.00 94.81 107 SER A C 1
ATOM 881 O O . SER A 1 107 ? -0.858 -7.616 -6.479 1.00 94.81 107 SER A O 1
ATOM 883 N N . LEU A 1 108 ? 0.209 -5.740 -5.840 1.00 94.06 108 LEU A N 1
ATOM 884 C CA . LEU A 1 108 ? 1.527 -6.360 -5.718 1.00 94.06 108 LEU A CA 1
ATOM 885 C C . LEU A 1 108 ? 1.593 -7.305 -4.514 1.00 94.06 108 LEU A C 1
ATOM 887 O O . LEU A 1 108 ? 2.121 -8.406 -4.643 1.00 94.06 108 LEU A O 1
ATOM 891 N N . GLU A 1 109 ? 1.068 -6.901 -3.354 1.00 94.06 109 GLU A N 1
ATOM 892 C CA . GLU A 1 109 ? 1.000 -7.747 -2.152 1.00 94.06 109 GLU A CA 1
ATOM 893 C C . GLU A 1 109 ? 0.170 -9.008 -2.412 1.00 94.06 109 GLU A C 1
ATOM 895 O O . GLU A 1 109 ? 0.636 -10.117 -2.150 1.00 94.06 109 GLU A O 1
ATOM 900 N N . ILE A 1 110 ? -1.012 -8.859 -3.018 1.00 94.75 110 ILE A N 1
ATOM 901 C CA . ILE A 1 110 ? -1.881 -9.989 -3.382 1.00 94.75 110 ILE A CA 1
ATOM 902 C C . ILE A 1 110 ? -1.157 -10.935 -4.344 1.00 94.75 110 ILE A C 1
ATOM 904 O O . ILE A 1 110 ? -1.185 -12.151 -4.152 1.00 94.75 110 ILE A O 1
ATOM 908 N N . SER A 1 111 ? -0.479 -10.401 -5.364 1.00 94.75 111 SER A N 1
ATOM 909 C CA . SER A 1 111 ? 0.275 -11.232 -6.305 1.00 94.75 111 SER A CA 1
ATOM 910 C C . SER A 1 111 ? 1.443 -11.948 -5.624 1.00 94.75 111 SER A C 1
ATOM 912 O O . SER A 1 111 ? 1.624 -13.144 -5.846 1.00 94.75 111 SER A O 1
ATOM 914 N N . LYS A 1 112 ? 2.193 -11.263 -4.749 1.00 94.94 112 LYS A N 1
ATOM 915 C CA . LYS A 1 112 ? 3.273 -11.872 -3.957 1.00 94.94 112 LYS A CA 1
ATOM 916 C C . LYS A 1 112 ? 2.765 -13.051 -3.139 1.00 94.94 112 LYS A C 1
ATOM 918 O O . LYS A 1 112 ? 3.394 -14.097 -3.178 1.00 94.94 112 LYS A O 1
ATOM 923 N N . ILE A 1 113 ? 1.628 -12.908 -2.460 1.00 94.12 113 ILE A N 1
ATOM 924 C CA . ILE A 1 113 ? 1.030 -13.984 -1.656 1.00 94.12 113 ILE A CA 1
ATOM 925 C C . ILE A 1 113 ? 0.572 -15.134 -2.556 1.00 94.12 113 ILE A C 1
ATOM 927 O O . ILE A 1 113 ? 0.934 -16.284 -2.319 1.00 94.12 113 ILE A O 1
ATOM 931 N N . LYS A 1 114 ? -0.170 -14.832 -3.628 1.00 93.06 114 LYS A N 1
ATOM 932 C CA . LYS A 1 114 ? -0.744 -15.838 -4.537 1.00 93.06 114 LYS A CA 1
ATOM 933 C C . LYS A 1 114 ? 0.314 -16.699 -5.228 1.00 93.06 114 LYS A C 1
ATOM 935 O O . LYS A 1 114 ? 0.083 -17.879 -5.471 1.00 93.06 114 LYS A O 1
ATOM 940 N N . ASN A 1 115 ? 1.442 -16.105 -5.602 1.00 92.88 115 ASN A N 1
ATOM 941 C CA . ASN A 1 115 ? 2.489 -16.762 -6.384 1.00 92.88 115 ASN A CA 1
ATOM 942 C C . ASN A 1 115 ? 3.706 -17.177 -5.542 1.00 92.88 115 ASN A C 1
ATOM 944 O O . ASN A 1 115 ? 4.699 -17.648 -6.104 1.00 92.88 115 ASN A O 1
ATOM 948 N N . ASN A 1 116 ? 3.659 -17.001 -4.220 1.00 93.25 116 ASN A N 1
ATOM 949 C CA . ASN A 1 116 ? 4.736 -17.422 -3.336 1.00 93.25 116 ASN A CA 1
ATOM 950 C C . ASN A 1 116 ? 4.866 -18.954 -3.320 1.00 93.25 116 ASN A C 1
ATOM 952 O O . ASN A 1 116 ? 3.878 -19.668 -3.17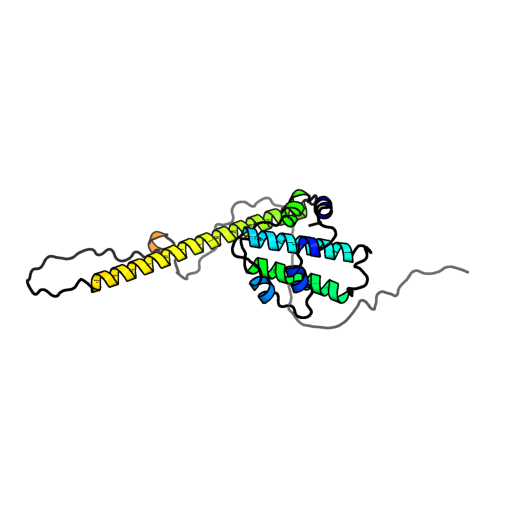3 1.00 93.25 116 ASN A O 1
ATOM 956 N N . LYS A 1 117 ? 6.102 -19.452 -3.433 1.00 93.88 117 LYS A N 1
ATOM 957 C CA . LYS A 1 117 ? 6.433 -20.887 -3.342 1.00 93.88 117 LYS A CA 1
ATOM 958 C C . LYS A 1 117 ? 7.186 -21.246 -2.058 1.00 93.88 117 LYS A C 1
ATOM 960 O O . LYS A 1 117 ? 7.375 -22.422 -1.771 1.00 93.88 117 LYS A O 1
ATOM 965 N N . ASP A 1 118 ? 7.637 -20.244 -1.308 1.00 95.94 118 ASP A N 1
ATOM 966 C CA . ASP A 1 118 ? 8.417 -20.431 -0.089 1.00 95.94 118 ASP A CA 1
ATOM 967 C C . ASP A 1 118 ? 7.486 -20.582 1.122 1.00 95.94 118 ASP A C 1
ATOM 969 O O . ASP A 1 118 ? 6.782 -19.645 1.508 1.00 95.94 118 ASP A O 1
ATOM 973 N N . VAL A 1 119 ? 7.499 -21.770 1.727 1.00 95.94 119 VAL A N 1
ATOM 974 C CA . VAL A 1 119 ? 6.652 -22.109 2.879 1.00 95.94 119 VAL A CA 1
ATOM 975 C C . VAL A 1 119 ? 6.974 -21.237 4.097 1.00 95.94 119 VAL A C 1
ATOM 977 O O . VAL A 1 119 ? 6.053 -20.798 4.782 1.00 95.94 119 VAL A O 1
ATOM 980 N N . GLY A 1 120 ? 8.246 -20.917 4.347 1.00 96.31 120 GLY A N 1
ATOM 981 C CA . GLY A 1 120 ? 8.653 -20.086 5.483 1.00 96.31 120 GLY A CA 1
ATOM 982 C C . GLY A 1 120 ? 8.112 -18.664 5.364 1.00 96.31 120 GLY A C 1
ATOM 983 O O . GLY A 1 120 ? 7.513 -18.140 6.302 1.00 96.31 120 GLY A O 1
ATOM 984 N N . HIS A 1 121 ? 8.226 -18.065 4.178 1.00 95.00 121 HIS A N 1
ATOM 985 C CA . HIS A 1 121 ? 7.628 -16.756 3.905 1.00 95.00 121 HIS A CA 1
ATOM 986 C C . HIS A 1 121 ? 6.095 -16.773 3.982 1.00 95.00 121 HIS A C 1
ATOM 988 O O . HIS A 1 121 ? 5.511 -15.788 4.426 1.00 95.00 121 HIS A O 1
ATOM 994 N N . ALA A 1 122 ? 5.441 -17.862 3.561 1.00 95.44 122 ALA A N 1
ATOM 995 C CA . ALA A 1 122 ? 3.986 -17.995 3.663 1.00 95.44 122 ALA A CA 1
ATOM 996 C C . ALA A 1 122 ? 3.526 -18.043 5.128 1.00 95.44 122 ALA A C 1
ATOM 998 O O . ALA A 1 122 ? 2.581 -17.348 5.506 1.00 95.44 122 ALA A O 1
ATOM 999 N N . ILE A 1 123 ? 4.219 -18.822 5.965 1.00 96.75 123 ILE A N 1
ATOM 1000 C CA . ILE A 1 123 ? 3.934 -18.904 7.402 1.00 96.75 123 ILE A CA 1
ATOM 1001 C C . ILE A 1 123 ? 4.142 -17.536 8.053 1.00 96.75 123 ILE A C 1
ATOM 1003 O O . ILE A 1 123 ? 3.247 -17.059 8.744 1.00 96.75 123 ILE A O 1
ATOM 1007 N N . LEU A 1 124 ? 5.274 -16.876 7.792 1.00 96.50 124 LEU A N 1
ATOM 1008 C CA . LEU A 1 124 ? 5.561 -15.563 8.370 1.00 96.50 124 LEU A CA 1
ATOM 1009 C C . LEU A 1 124 ? 4.522 -14.511 7.965 1.00 96.50 124 LEU A C 1
ATOM 1011 O O . LEU A 1 124 ? 4.023 -13.798 8.829 1.00 96.50 124 LEU A O 1
ATOM 1015 N N . GLU A 1 125 ? 4.158 -14.431 6.682 1.00 94.88 125 GLU A N 1
ATOM 1016 C CA . GLU A 1 125 ? 3.152 -13.470 6.210 1.00 94.88 125 GLU A CA 1
ATOM 1017 C C . GLU A 1 125 ? 1.787 -13.731 6.852 1.00 94.88 125 GLU A C 1
ATOM 1019 O O . GLU A 1 125 ? 1.213 -12.825 7.457 1.00 94.88 125 GLU A O 1
ATOM 1024 N N . SER A 1 126 ? 1.309 -14.977 6.801 1.00 95.38 126 SER A N 1
ATOM 1025 C CA . SER A 1 126 ? -0.005 -15.333 7.341 1.00 95.38 126 SER A CA 1
ATOM 1026 C C . SER A 1 126 ? -0.085 -15.119 8.854 1.00 95.38 126 SER A C 1
ATOM 1028 O O . SER A 1 126 ? -1.064 -14.554 9.344 1.00 95.38 126 SER A O 1
ATOM 1030 N N . TYR A 1 127 ? 0.958 -15.495 9.599 1.00 97.44 127 TYR A N 1
ATOM 1031 C CA . TYR A 1 127 ? 0.997 -15.348 11.050 1.00 97.44 127 TYR A CA 1
ATOM 1032 C C . TYR A 1 127 ? 1.064 -13.881 11.475 1.00 97.44 127 TYR A C 1
ATOM 1034 O O . TYR A 1 127 ? 0.237 -13.434 12.273 1.00 97.44 127 TYR A O 1
ATOM 1042 N N . SER A 1 128 ? 1.989 -13.099 10.903 1.00 95.44 128 SER A N 1
ATOM 1043 C CA . SER A 1 128 ? 2.084 -11.661 11.186 1.00 95.44 128 SER A CA 1
ATOM 1044 C C . SER A 1 128 ? 0.773 -10.939 10.882 1.00 95.44 128 SER A C 1
ATOM 1046 O O . SER A 1 128 ? 0.352 -10.077 11.649 1.00 95.44 128 SER A O 1
ATOM 1048 N N . ARG A 1 129 ? 0.081 -11.334 9.812 1.00 91.81 129 ARG A N 1
ATOM 1049 C CA . ARG A 1 129 ? -1.186 -10.735 9.392 1.00 91.81 129 ARG A CA 1
ATOM 1050 C C . ARG A 1 129 ? -2.365 -11.096 10.292 1.00 91.81 129 ARG A C 1
ATOM 1052 O O . ARG A 1 129 ? -3.220 -10.246 10.541 1.00 91.81 129 ARG A O 1
ATOM 1059 N N . VAL A 1 130 ? -2.414 -12.321 10.818 1.00 96.31 130 VAL A N 1
ATOM 1060 C CA . VAL A 1 130 ? -3.404 -12.699 11.843 1.00 96.31 130 VAL A CA 1
ATOM 1061 C C . VAL A 1 130 ? -3.192 -11.878 13.114 1.00 96.31 130 VAL A C 1
ATOM 1063 O O . VAL A 1 130 ? -4.162 -11.355 13.662 1.00 96.31 130 VAL A O 1
ATOM 1066 N N . LEU A 1 131 ? -1.941 -11.704 13.551 1.00 96.31 131 LEU A N 1
ATOM 1067 C CA . LEU A 1 131 ? -1.620 -10.879 14.719 1.00 96.31 131 LEU A CA 1
ATOM 1068 C C . LEU A 1 131 ? -1.981 -9.405 14.507 1.00 96.31 131 LEU A C 1
ATOM 1070 O O . LEU A 1 131 ? -2.596 -8.799 15.381 1.00 96.31 131 LEU A O 1
ATOM 1074 N N . GLU A 1 132 ? -1.667 -8.842 13.340 1.00 91.19 132 GLU A N 1
ATOM 1075 C CA . GLU A 1 132 ? -2.053 -7.476 12.971 1.00 91.19 132 GLU A CA 1
ATOM 1076 C C . GLU A 1 132 ? -3.581 -7.302 12.983 1.00 91.19 132 GLU A C 1
ATOM 1078 O O . GLU A 1 132 ? -4.099 -6.346 13.564 1.00 91.19 132 GLU A O 1
ATOM 1083 N N . SER A 1 133 ? -4.323 -8.258 12.412 1.00 91.75 133 SER A N 1
ATOM 1084 C CA . SER A 1 133 ? -5.790 -8.237 12.408 1.00 91.75 133 SER A CA 1
ATOM 1085 C C . SER A 1 133 ? -6.377 -8.329 13.817 1.00 91.75 133 SER A C 1
ATOM 1087 O O . SER A 1 133 ? -7.330 -7.611 14.132 1.00 91.75 133 SER A O 1
ATOM 1089 N N . LEU A 1 134 ? -5.804 -9.174 14.676 1.00 95.38 134 LEU A N 1
ATOM 1090 C CA . LEU A 1 134 ? -6.224 -9.302 16.067 1.00 95.38 134 LEU A CA 1
ATOM 1091 C C . LEU A 1 134 ? -5.960 -8.010 16.847 1.00 95.38 134 LEU A C 1
ATOM 1093 O O . LEU A 1 134 ? -6.865 -7.518 17.520 1.00 95.38 134 LEU A O 1
ATOM 1097 N N . ALA A 1 135 ? -4.767 -7.428 16.714 1.00 95.38 135 ALA A N 1
ATOM 1098 C CA . ALA A 1 135 ? -4.421 -6.161 17.351 1.00 95.38 135 ALA A CA 1
ATOM 1099 C C . ALA A 1 135 ? -5.361 -5.033 16.900 1.00 95.38 135 ALA A C 1
ATOM 1101 O O . ALA A 1 135 ? -5.909 -4.315 17.736 1.00 95.38 135 ALA A O 1
ATOM 1102 N N . ALA A 1 136 ? -5.633 -4.924 15.595 1.00 90.06 136 ALA A N 1
ATOM 1103 C CA . ALA A 1 136 ? -6.576 -3.946 15.055 1.00 90.06 136 ALA A CA 1
ATOM 1104 C C . ALA A 1 136 ? -8.003 -4.145 15.589 1.00 90.06 136 ALA A C 1
ATOM 1106 O O . ALA A 1 136 ? -8.700 -3.167 15.860 1.00 90.06 136 ALA A O 1
ATOM 1107 N N . LYS A 1 137 ? -8.439 -5.399 15.773 1.00 94.44 137 LYS A N 1
ATOM 1108 C CA . LYS A 1 137 ? -9.744 -5.720 16.364 1.00 94.44 137 LYS A CA 1
ATOM 1109 C C . LYS A 1 137 ? -9.813 -5.309 17.833 1.00 94.44 137 LYS A C 1
ATOM 1111 O O . LYS A 1 137 ? -10.812 -4.726 18.233 1.00 94.44 137 LYS A O 1
ATOM 1116 N N . ILE A 1 138 ? -8.773 -5.589 18.619 1.00 96.69 138 ILE A N 1
ATOM 1117 C CA . ILE A 1 138 ? -8.704 -5.191 20.034 1.00 96.69 138 ILE A CA 1
ATOM 1118 C C . ILE A 1 138 ? -8.721 -3.663 20.156 1.00 96.69 138 ILE A C 1
ATOM 1120 O O . ILE A 1 138 ? -9.543 -3.137 20.898 1.00 96.69 138 ILE A O 1
ATOM 1124 N N . MET A 1 139 ? -7.894 -2.950 19.383 1.00 94.50 139 MET A N 1
ATOM 1125 C CA . MET A 1 139 ? -7.884 -1.481 19.374 1.00 94.50 139 MET A CA 1
ATOM 1126 C C . MET A 1 139 ? -9.251 -0.904 18.996 1.00 94.50 139 MET A C 1
ATOM 1128 O O . MET A 1 139 ? -9.757 -0.052 19.714 1.00 94.50 139 MET A O 1
ATOM 1132 N N . SER A 1 140 ? -9.901 -1.433 17.953 1.00 94.00 140 SER A N 1
ATOM 1133 C CA . SER A 1 140 ? -11.251 -0.996 17.566 1.00 94.00 140 SER A CA 1
ATOM 1134 C C . SER A 1 140 ? -12.276 -1.214 18.680 1.00 94.00 140 SER A C 1
ATOM 1136 O O . SER A 1 140 ? -13.157 -0.389 18.852 1.00 94.00 140 SER A O 1
ATOM 1138 N N . ARG A 1 141 ? -12.175 -2.300 19.458 1.00 96.25 141 ARG A N 1
ATOM 1139 C CA . ARG A 1 141 ? -13.079 -2.528 20.598 1.00 96.25 141 ARG A CA 1
ATOM 1140 C C . ARG A 1 141 ? -12.841 -1.563 21.749 1.00 96.25 141 ARG A C 1
ATOM 1142 O O . ARG A 1 141 ? -13.796 -1.194 22.418 1.00 96.25 141 ARG A O 1
ATOM 1149 N N . ILE A 1 142 ? -11.593 -1.169 21.978 1.00 96.75 142 ILE A N 1
ATOM 1150 C CA . ILE A 1 142 ? -11.266 -0.139 22.966 1.00 96.75 142 ILE A CA 1
ATOM 1151 C C . ILE A 1 142 ? -11.814 1.215 22.496 1.00 96.75 142 ILE A C 1
ATOM 1153 O O . ILE A 1 142 ? -12.453 1.904 23.283 1.00 96.75 142 ILE A O 1
ATOM 1157 N N . GLU A 1 143 ? -11.629 1.559 21.217 1.00 95.69 143 GLU A N 1
ATOM 1158 C CA . GLU A 1 143 ? -12.195 2.766 20.595 1.00 95.69 143 GLU A CA 1
ATOM 1159 C C . GLU A 1 143 ? -13.729 2.804 20.730 1.00 95.69 143 GLU A C 1
ATOM 1161 O O . GLU A 1 143 ? -14.254 3.805 21.210 1.00 95.69 143 GLU A O 1
ATOM 1166 N N . ASP A 1 144 ? -14.431 1.703 20.420 1.00 96.44 144 ASP A N 1
ATOM 1167 C CA . ASP A 1 144 ? -15.896 1.598 20.543 1.00 96.44 144 ASP A CA 1
ATOM 1168 C C . ASP A 1 144 ? -16.379 1.886 21.984 1.00 96.44 144 ASP A C 1
ATOM 1170 O O . ASP A 1 144 ? -17.380 2.572 22.195 1.00 96.44 144 ASP A O 1
ATOM 1174 N N . VAL A 1 145 ? -15.681 1.347 22.995 1.00 97.19 145 VAL A N 1
ATOM 1175 C CA . VAL A 1 145 ? -16.037 1.539 24.415 1.00 97.19 145 VAL A CA 1
ATOM 1176 C C . VAL A 1 145 ? -15.777 2.976 24.858 1.00 97.19 145 VAL A C 1
ATOM 1178 O O . VAL A 1 145 ? -16.614 3.555 25.547 1.00 97.19 145 VAL A O 1
ATOM 1181 N N . LEU A 1 146 ? -14.646 3.560 24.455 1.00 96.38 146 LEU A N 1
ATOM 1182 C CA . LEU A 1 146 ? -14.323 4.955 24.760 1.00 96.38 146 LEU A CA 1
ATOM 1183 C C . LEU A 1 146 ? -15.314 5.921 24.100 1.00 96.38 146 LEU A C 1
ATOM 1185 O O . LEU A 1 146 ? -15.717 6.900 24.719 1.00 96.38 146 LEU A O 1
ATOM 1189 N N . GLU A 1 147 ? -15.740 5.648 22.867 1.00 96.38 147 GLU A N 1
ATOM 1190 C CA . GLU A 1 147 ? -16.754 6.456 22.185 1.00 96.38 147 GLU A CA 1
ATOM 1191 C C . GLU A 1 147 ? -18.108 6.377 22.903 1.00 96.38 147 GLU A C 1
ATOM 1193 O O . GLU A 1 147 ? -18.741 7.406 23.143 1.00 96.38 147 GLU A O 1
ATOM 1198 N N . ALA A 1 148 ? -18.529 5.177 23.313 1.00 95.81 148 ALA A N 1
ATOM 1199 C CA . ALA A 1 148 ? -19.752 5.000 24.090 1.00 95.81 148 ALA A CA 1
ATOM 1200 C C . ALA A 1 148 ? -19.701 5.740 25.440 1.00 95.81 148 ALA A C 1
ATOM 1202 O O . ALA A 1 148 ? -20.687 6.365 25.827 1.00 95.81 148 ALA A O 1
ATOM 1203 N N . ASP A 1 149 ? -18.560 5.712 26.130 1.00 95.81 149 ASP A N 1
ATOM 1204 C CA . ASP A 1 149 ? -18.345 6.431 27.391 1.00 95.81 149 ASP A CA 1
ATOM 1205 C C . ASP A 1 149 ? -18.467 7.953 27.210 1.00 95.81 149 ASP A C 1
ATOM 1207 O O . ASP A 1 149 ? -19.215 8.618 27.930 1.00 95.81 149 ASP A O 1
ATOM 1211 N N . VAL A 1 150 ? -17.830 8.503 26.171 1.00 95.31 150 VAL A N 1
ATOM 1212 C CA . VAL A 1 150 ? -17.943 9.927 25.817 1.00 95.31 150 VAL A CA 1
ATOM 1213 C C . VAL A 1 150 ? -19.393 10.310 25.508 1.00 95.31 150 VAL A C 1
ATOM 1215 O O . VAL A 1 150 ? -19.860 11.354 25.966 1.00 95.31 150 VAL A O 1
ATOM 1218 N N . LEU A 1 151 ? -20.134 9.473 24.776 1.00 94.44 151 LEU A N 1
ATOM 1219 C CA . LEU A 1 151 ? -21.547 9.721 24.472 1.00 94.44 151 LEU A CA 1
ATOM 1220 C C . LEU A 1 151 ? -22.420 9.731 25.734 1.00 94.44 151 LEU A C 1
ATOM 1222 O O . LEU A 1 151 ? -23.271 10.610 25.869 1.00 94.44 151 LEU A O 1
ATOM 1226 N N . VAL A 1 152 ? -22.196 8.806 26.671 1.00 93.50 152 VAL A N 1
ATOM 1227 C CA . VAL A 1 152 ? -22.909 8.780 27.960 1.00 93.50 152 VAL A CA 1
ATOM 1228 C C . VAL A 1 152 ? -22.585 10.025 28.786 1.00 93.50 152 VAL A C 1
ATOM 1230 O O . VAL A 1 152 ? -23.493 10.644 29.340 1.00 93.50 152 VAL A O 1
ATOM 1233 N N . HIS A 1 153 ? -21.320 10.447 28.829 1.00 89.75 153 HIS A N 1
ATOM 1234 C CA . HIS A 1 153 ? -20.919 11.677 29.514 1.00 89.75 153 HIS A CA 1
ATOM 1235 C C . HIS A 1 153 ? -21.588 12.927 28.929 1.00 89.75 153 HIS A C 1
ATOM 1237 O O . HIS A 1 153 ? -22.078 13.768 29.686 1.00 89.75 153 HIS A O 1
ATOM 1243 N N . ILE A 1 154 ? -21.670 13.035 27.600 1.00 90.00 154 ILE A N 1
ATOM 1244 C CA . ILE A 1 154 ? -22.376 14.137 26.927 1.00 90.00 154 ILE A CA 1
ATOM 1245 C C . ILE A 1 154 ? -23.870 14.114 27.279 1.00 90.00 154 ILE A C 1
ATOM 1247 O O . ILE A 1 154 ? -24.428 15.153 27.631 1.00 90.00 154 ILE A O 1
ATOM 1251 N N . GLN A 1 155 ? -24.509 12.942 27.250 1.00 88.44 155 GLN A N 1
ATOM 1252 C CA . GLN A 1 155 ? -25.927 12.796 27.596 1.00 88.44 155 GLN A CA 1
ATOM 1253 C C . GLN A 1 155 ? -26.215 13.184 29.049 1.00 88.44 155 GLN A C 1
ATOM 1255 O O . GLN A 1 155 ? -27.189 13.889 29.306 1.00 88.44 155 GLN A O 1
ATOM 1260 N N . LEU A 1 156 ? -25.362 12.784 29.995 1.00 83.88 156 LEU A N 1
ATOM 1261 C CA . LEU A 1 156 ? -25.502 13.168 31.401 1.00 83.88 156 LEU A CA 1
ATOM 1262 C C . LEU A 1 156 ? -25.402 14.691 31.581 1.00 83.88 156 LEU A C 1
ATOM 1264 O O . LEU A 1 156 ? -26.287 15.288 32.194 1.00 83.88 156 LEU A O 1
ATOM 1268 N N . MET A 1 157 ? -24.419 15.342 30.952 1.00 76.00 157 MET A N 1
ATOM 1269 C CA . MET A 1 157 ? -24.297 16.809 30.966 1.00 76.00 157 MET A CA 1
ATOM 1270 C C . MET A 1 157 ? -25.495 17.523 30.318 1.00 76.00 157 MET A C 1
ATOM 1272 O O . MET A 1 157 ? -25.875 18.626 30.715 1.00 76.00 157 MET A O 1
ATOM 1276 N N . GLU A 1 158 ? -26.107 16.931 29.292 1.00 72.62 158 GLU A N 1
ATOM 1277 C CA . GLU A 1 158 ? -27.336 17.454 28.687 1.00 72.62 158 GLU A CA 1
ATOM 1278 C C . GLU A 1 158 ? -28.563 17.266 29.583 1.00 72.62 158 GLU A C 1
ATOM 1280 O O . GLU A 1 158 ? -29.438 18.132 29.592 1.00 72.62 158 GLU A O 1
ATOM 1285 N N . THR A 1 159 ? -28.631 16.179 30.357 1.00 68.50 159 THR A N 1
ATOM 1286 C CA . THR A 1 159 ? -29.697 15.993 31.349 1.00 68.50 159 THR A CA 1
ATOM 1287 C C . THR A 1 159 ? -29.565 16.971 32.512 1.00 68.50 159 THR A C 1
ATOM 1289 O O . THR A 1 159 ? -30.557 17.597 32.869 1.00 68.50 159 THR A O 1
ATOM 1292 N N . GLU A 1 160 ? -28.358 17.201 33.032 1.00 62.16 160 GLU A N 1
ATOM 1293 C CA . GLU A 1 160 ? -28.112 18.173 34.109 1.00 62.16 160 GLU A CA 1
ATOM 1294 C C . GLU A 1 160 ? -28.482 19.603 33.680 1.00 62.16 160 GLU A C 1
ATOM 1296 O O . GLU A 1 160 ? -29.186 20.299 34.408 1.00 62.16 160 GLU A O 1
ATOM 1301 N N . ARG A 1 161 ? -28.148 20.005 32.443 1.00 59.09 161 ARG A N 1
ATOM 1302 C CA . ARG A 1 161 ? -28.555 21.316 31.896 1.00 59.09 161 ARG A CA 1
ATOM 1303 C C . ARG A 1 161 ? -30.061 21.470 31.675 1.00 59.09 161 ARG A C 1
ATOM 1305 O O . ARG A 1 161 ? -30.555 22.592 31.716 1.00 59.09 161 ARG A O 1
ATOM 1312 N N . LYS A 1 162 ? -30.794 20.380 31.425 1.00 57.31 162 LYS A N 1
ATOM 1313 C CA . LYS A 1 162 ? -32.266 20.410 31.319 1.00 57.31 162 LYS A CA 1
ATOM 1314 C C . LYS A 1 162 ? -32.943 20.492 32.686 1.00 57.31 162 LYS A C 1
ATOM 1316 O O . LYS A 1 162 ? -33.975 21.139 32.800 1.00 57.31 162 LYS A O 1
ATOM 1321 N N . PHE A 1 163 ? -32.359 19.885 33.718 1.00 51.72 163 PHE A N 1
ATOM 1322 C CA . PHE A 1 163 ? -32.861 20.007 35.090 1.00 51.72 163 PHE A CA 1
ATOM 1323 C C . PHE A 1 163 ? -32.631 21.404 35.690 1.00 51.72 163 PHE A C 1
ATOM 1325 O O . PHE A 1 163 ? -33.410 21.823 36.541 1.00 51.72 163 PHE A O 1
ATOM 1332 N N . GLU A 1 164 ? -31.624 22.150 35.228 1.00 53.16 164 GLU A N 1
ATOM 1333 C CA . GLU A 1 164 ? -31.401 23.540 35.655 1.00 53.16 164 GLU A CA 1
ATOM 1334 C C . GLU A 1 164 ? -32.315 24.570 34.963 1.00 53.16 164 GLU A C 1
ATOM 1336 O O . GLU A 1 164 ? -32.482 25.666 35.496 1.00 53.16 164 GLU A O 1
ATOM 1341 N N . SER A 1 165 ? -32.938 24.256 33.816 1.00 51.69 165 SER A N 1
ATOM 1342 C CA . SER A 1 165 ? -33.803 25.214 33.099 1.00 51.69 165 SER A CA 1
ATOM 1343 C C . SER A 1 165 ? -35.285 25.180 33.491 1.00 51.69 165 SER A C 1
ATOM 1345 O O . SER A 1 165 ? -36.004 26.097 33.110 1.00 51.69 165 SER A O 1
ATOM 1347 N N . ASP A 1 166 ? -35.736 24.164 34.236 1.00 47.78 166 ASP A N 1
ATOM 1348 C CA . ASP A 1 166 ? -37.149 23.975 34.633 1.00 47.78 166 ASP A CA 1
ATOM 1349 C C . ASP A 1 166 ? -37.430 24.292 36.121 1.00 47.78 166 ASP A C 1
ATOM 1351 O O . ASP A 1 166 ? -38.490 23.961 36.652 1.00 47.78 166 ASP A O 1
ATOM 1355 N N . ALA A 1 167 ? -36.507 24.960 36.820 1.00 44.19 167 ALA A N 1
ATOM 1356 C CA . ALA A 1 167 ? -36.717 25.392 38.203 1.00 44.19 167 ALA A CA 1
ATOM 1357 C C . ALA A 1 167 ? -37.315 26.814 38.278 1.00 44.19 167 ALA A C 1
ATOM 1359 O O . ALA A 1 167 ? -36.599 27.786 38.521 1.00 44.19 167 ALA A O 1
ATOM 1360 N N . GLU A 1 168 ? -38.636 26.942 38.112 1.00 48.47 168 GLU A N 1
ATOM 1361 C CA . GLU A 1 168 ? -39.371 28.086 38.678 1.00 48.47 168 GLU A CA 1
ATOM 1362 C C . GLU A 1 168 ? -39.611 27.868 40.187 1.00 48.47 168 GLU A C 1
ATOM 1364 O O . GLU A 1 168 ? -39.952 26.754 40.596 1.00 48.47 168 GLU A O 1
ATOM 1369 N N . PRO A 1 169 ? -39.455 28.894 41.050 1.00 42.53 169 PRO A N 1
ATOM 1370 C CA . PRO A 1 169 ? -39.695 28.741 42.474 1.00 42.53 169 PRO A CA 1
ATOM 1371 C C . PRO A 1 169 ? -41.163 29.053 42.796 1.00 42.53 169 PRO A C 1
ATOM 1373 O O . PRO A 1 169 ? -41.528 30.214 42.975 1.00 42.53 169 PRO A O 1
ATOM 1376 N N . GLU A 1 170 ? -41.998 28.025 42.944 1.00 33.47 170 GLU A N 1
ATOM 1377 C CA . GLU A 1 170 ? -43.252 28.151 43.697 1.00 33.47 170 GLU A CA 1
ATOM 1378 C C . GLU A 1 170 ? -43.077 27.672 45.147 1.00 33.47 170 GLU A C 1
ATOM 1380 O O . GLU A 1 170 ? -42.379 26.709 45.466 1.00 33.47 170 GLU A O 1
ATOM 1385 N N . TYR A 1 171 ? -43.680 28.445 46.041 1.00 37.38 171 TYR A N 1
ATOM 1386 C CA . TYR A 1 171 ? -43.477 28.506 47.482 1.00 37.38 171 TYR A CA 1
ATOM 1387 C C . TYR A 1 171 ? -44.351 27.501 48.263 1.00 37.38 171 TYR A C 1
ATOM 1389 O O . TYR A 1 171 ? -45.509 27.274 47.938 1.00 37.38 171 TYR A O 1
ATOM 1397 N N . GLU A 1 172 ? -43.770 26.971 49.349 1.00 35.09 172 GLU A N 1
ATOM 1398 C CA . GLU A 1 172 ? -44.367 26.379 50.568 1.00 35.09 172 GLU A CA 1
ATOM 1399 C C . GLU A 1 172 ? -45.610 25.456 50.493 1.00 35.09 172 GLU A C 1
ATOM 1401 O O . GLU A 1 172 ? -46.737 25.923 50.352 1.00 35.09 172 GLU A O 1
ATOM 1406 N N . LYS A 1 173 ? -45.452 24.189 50.931 1.00 29.77 173 LYS A N 1
ATOM 1407 C CA . LYS A 1 173 ? -45.974 23.717 52.242 1.00 29.77 173 LYS A CA 1
ATOM 1408 C C . LYS A 1 173 ? -45.552 22.281 52.608 1.00 29.77 173 LYS A C 1
ATOM 1410 O O . LYS A 1 173 ? -45.641 21.354 51.818 1.00 29.77 173 LYS A O 1
ATOM 1415 N N . THR A 1 174 ? -45.123 22.158 53.862 1.00 37.88 174 THR A N 1
ATOM 1416 C CA . THR A 1 174 ? -44.999 20.993 54.763 1.00 37.88 174 THR A CA 1
ATOM 1417 C C . THR A 1 174 ? -45.666 19.660 54.369 1.00 37.88 174 THR A C 1
ATOM 1419 O O . THR A 1 174 ? -46.881 19.628 54.229 1.00 37.88 174 THR A O 1
ATOM 1422 N N . GLU A 1 175 ? -44.927 18.539 54.409 1.00 29.50 175 GLU A N 1
ATOM 1423 C CA . GLU A 1 175 ? -45.084 17.446 55.400 1.00 29.50 175 GLU A CA 1
ATOM 1424 C C . GLU A 1 175 ? -44.129 16.260 55.145 1.00 29.50 175 GLU A C 1
ATOM 1426 O O . GLU A 1 175 ? -43.666 16.005 54.039 1.00 29.50 175 GLU A O 1
ATOM 1431 N N . LYS A 1 176 ? -43.790 15.565 56.232 1.00 40.34 176 LYS A N 1
ATOM 1432 C CA . LYS A 1 176 ? -42.794 14.492 56.353 1.00 40.34 176 LYS A CA 1
ATOM 1433 C C . LYS A 1 176 ? -43.311 13.159 55.792 1.00 40.34 176 LYS A C 1
ATOM 1435 O O . LYS A 1 176 ? -44.339 12.716 56.283 1.00 40.34 176 LYS A O 1
ATOM 1440 N N . VAL A 1 177 ? -42.528 12.431 54.982 1.00 31.12 177 VAL A N 1
ATOM 1441 C CA . VAL A 1 177 ? -42.478 10.946 54.994 1.00 31.12 177 VAL A CA 1
ATOM 1442 C C . VAL A 1 177 ? -41.054 10.463 54.659 1.00 31.12 177 VAL A C 1
ATOM 1444 O O . VAL A 1 177 ? -40.305 11.109 53.936 1.00 31.12 177 VAL A O 1
ATOM 1447 N N . ALA A 1 178 ? -40.685 9.358 55.300 1.00 29.47 178 ALA A N 1
ATOM 1448 C CA . ALA A 1 178 ? -39.371 8.789 55.556 1.00 29.47 178 ALA A CA 1
ATOM 1449 C C . ALA A 1 178 ? -38.498 8.347 54.359 1.00 29.47 178 ALA A C 1
ATOM 1451 O O . ALA A 1 178 ? -38.978 7.929 53.311 1.00 29.47 178 ALA A O 1
ATOM 1452 N N . LEU A 1 179 ? -37.186 8.358 54.645 1.00 37.00 179 LEU A N 1
ATOM 1453 C CA . LEU A 1 179 ? -36.127 7.436 54.206 1.00 37.00 179 LEU A CA 1
ATOM 1454 C C . LEU A 1 179 ? -36.587 6.202 53.397 1.00 37.00 179 LEU A C 1
ATOM 1456 O O . LEU A 1 179 ? -37.290 5.352 53.936 1.00 37.00 179 LEU A O 1
ATOM 1460 N N . ALA A 1 180 ? -35.995 5.973 52.221 1.00 34.03 180 ALA A N 1
ATOM 1461 C CA . ALA A 1 180 ? -34.822 5.096 52.064 1.00 34.03 180 ALA A CA 1
ATOM 1462 C C . ALA A 1 180 ? -34.572 4.713 50.588 1.00 34.03 180 ALA A C 1
ATOM 1464 O O . ALA A 1 180 ? -35.496 4.496 49.816 1.00 34.03 180 ALA A O 1
ATOM 1465 N N . VAL A 1 181 ? -33.286 4.506 50.282 1.00 33.53 181 VAL A N 1
ATOM 1466 C CA . VAL A 1 181 ? -32.717 3.818 49.106 1.00 33.53 181 VAL A CA 1
ATOM 1467 C C . VAL A 1 181 ? -32.603 4.644 47.819 1.00 33.53 181 VAL A C 1
ATOM 1469 O O . VAL A 1 181 ? -33.310 4.448 46.839 1.00 33.53 181 VAL A O 1
ATOM 14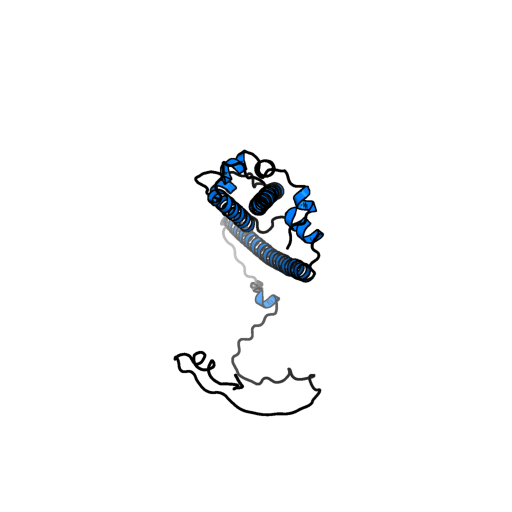72 N N . THR A 1 182 ? -31.578 5.494 47.778 1.00 34.19 182 THR A N 1
ATOM 1473 C CA . THR A 1 182 ? -30.862 5.777 46.530 1.00 34.19 182 THR A CA 1
ATOM 1474 C C . THR A 1 182 ? -29.880 4.626 46.265 1.00 34.19 182 THR A C 1
ATOM 1476 O O . THR A 1 182 ? -29.075 4.304 47.149 1.00 34.19 182 THR A O 1
ATOM 1479 N N . PRO A 1 183 ? -29.896 3.964 45.092 1.00 38.53 183 PRO A N 1
ATOM 1480 C CA . PRO A 1 183 ? -28.850 3.014 44.758 1.00 38.53 183 PRO A CA 1
ATOM 1481 C C . PRO A 1 183 ? -27.591 3.818 44.429 1.00 38.53 183 PRO A C 1
ATOM 1483 O O . PRO A 1 183 ? -27.467 4.440 43.376 1.00 38.53 183 PRO A O 1
ATOM 1486 N N . LYS A 1 184 ? -26.664 3.851 45.389 1.00 38.56 184 LYS A N 1
ATOM 1487 C CA . LYS A 1 184 ? -25.304 4.351 45.192 1.00 38.56 184 LYS A CA 1
ATOM 1488 C C . LYS A 1 184 ? -24.693 3.635 43.987 1.00 38.56 184 LYS A C 1
ATOM 1490 O O . LYS A 1 184 ? -24.640 2.411 43.978 1.00 38.56 184 LYS A O 1
ATOM 1495 N N . SER A 1 185 ? -24.222 4.426 43.022 1.00 45.00 185 SER A N 1
ATOM 1496 C CA . SER A 1 185 ? -23.311 4.060 41.933 1.00 45.00 185 SER A CA 1
ATOM 1497 C C . SER A 1 185 ? -22.427 2.857 42.292 1.00 45.00 185 SER A C 1
ATOM 1499 O O . SER A 1 185 ? -21.400 3.008 42.960 1.00 45.00 185 SER A O 1
ATOM 1501 N N . THR A 1 186 ? -22.800 1.667 41.829 1.00 53.69 186 THR A N 1
ATOM 1502 C CA . THR A 1 186 ? -21.920 0.500 41.834 1.00 53.69 186 THR A CA 1
ATOM 1503 C C . THR A 1 186 ? -20.840 0.756 40.795 1.00 53.69 186 THR A C 1
ATOM 1505 O O . THR A 1 186 ? -21.107 0.728 39.593 1.00 53.69 186 THR A O 1
ATOM 1508 N N . LYS A 1 187 ? -19.624 1.077 41.247 1.00 67.88 187 LYS A N 1
ATOM 1509 C CA . LYS A 1 187 ? -18.472 1.200 40.350 1.00 67.88 187 LYS A CA 1
ATOM 1510 C C . LYS A 1 187 ? -18.279 -0.140 39.637 1.00 67.88 187 LYS A C 1
ATOM 1512 O O . LYS A 1 187 ? -18.418 -1.190 40.258 1.00 67.88 187 LYS A O 1
ATOM 1517 N N . LEU A 1 188 ? -17.942 -0.096 38.347 1.00 54.56 188 LEU A N 1
ATOM 1518 C CA . LEU A 1 188 ? -17.756 -1.266 37.469 1.00 54.56 188 LEU A CA 1
ATOM 1519 C C . LEU A 1 188 ? -16.857 -2.370 38.063 1.00 54.56 188 LEU A C 1
ATOM 1521 O O . LEU A 1 188 ? -16.996 -3.540 37.716 1.00 54.56 188 LEU A O 1
ATOM 1525 N N . THR A 1 189 ? -15.974 -2.009 38.995 1.00 64.88 189 THR A N 1
ATOM 1526 C CA . THR A 1 189 ? -15.124 -2.926 39.762 1.00 64.88 189 THR A CA 1
ATOM 1527 C C . THR A 1 189 ? -15.910 -3.947 40.591 1.00 64.88 189 THR A C 1
ATOM 1529 O O . THR A 1 189 ? -15.484 -5.096 40.674 1.00 64.88 189 THR A O 1
ATOM 1532 N N . ASP A 1 190 ? -17.068 -3.573 41.147 1.00 63.09 190 ASP A N 1
ATOM 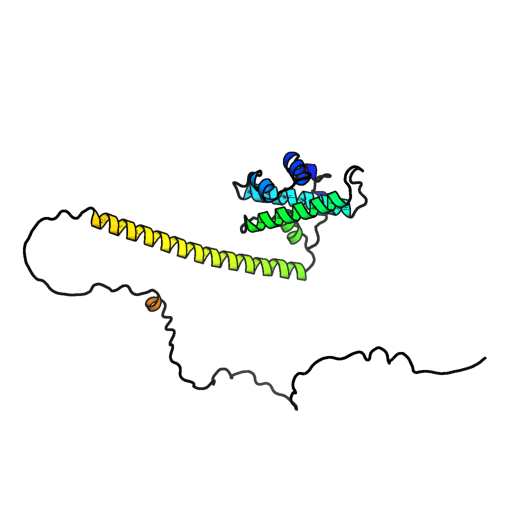1533 C CA . ASP A 1 190 ? -17.915 -4.483 41.937 1.00 63.09 190 ASP A CA 1
ATOM 1534 C C . ASP A 1 190 ? -18.736 -5.436 41.054 1.00 63.09 190 ASP A C 1
ATOM 1536 O O . ASP A 1 190 ? -19.060 -6.542 41.479 1.00 63.09 190 ASP A O 1
ATOM 1540 N N . LEU A 1 191 ? -19.037 -5.046 39.809 1.00 68.50 191 LEU A N 1
ATOM 1541 C CA . LEU A 1 191 ? -19.790 -5.875 38.859 1.00 68.50 191 LEU A CA 1
ATOM 1542 C C . LEU A 1 191 ? -18.919 -6.977 38.237 1.00 68.50 191 LEU A C 1
ATOM 1544 O O . LEU A 1 191 ? -19.394 -8.079 37.977 1.00 68.50 191 LEU A O 1
ATOM 1548 N N . ILE A 1 192 ? -17.644 -6.677 37.981 1.00 68.94 192 ILE A N 1
ATOM 1549 C CA . ILE A 1 192 ? -16.739 -7.568 37.239 1.00 68.94 192 ILE A CA 1
ATOM 1550 C C . ILE A 1 192 ? -16.021 -8.572 38.165 1.00 68.94 192 ILE A C 1
ATOM 1552 O O . ILE A 1 192 ? -15.371 -9.501 37.691 1.00 68.94 192 ILE A O 1
ATOM 1556 N N . GLY A 1 193 ? -16.180 -8.466 39.489 1.00 49.44 193 GLY A N 1
ATOM 1557 C CA . GLY A 1 193 ? -15.660 -9.467 40.430 1.00 49.44 193 GLY A CA 1
ATOM 1558 C C . GLY A 1 193 ? -14.130 -9.545 40.482 1.00 49.44 193 GLY A C 1
ATOM 1559 O O . GLY A 1 193 ? -13.576 -10.516 40.992 1.00 49.44 193 GLY A O 1
ATOM 1560 N N . TRP A 1 194 ? -13.425 -8.528 39.981 1.00 50.72 194 TRP A N 1
ATOM 1561 C CA . TRP A 1 194 ? -11.971 -8.419 40.096 1.00 50.72 194 TRP A CA 1
ATOM 1562 C C . TRP A 1 194 ? -11.626 -7.812 41.458 1.00 50.72 194 TRP A C 1
ATOM 1564 O O . TRP A 1 194 ? -11.270 -6.639 41.569 1.00 50.72 194 TRP A O 1
ATOM 1574 N N . ARG A 1 195 ? -11.746 -8.611 42.524 1.00 47.44 195 ARG A N 1
ATOM 1575 C CA . ARG A 1 195 ? -11.094 -8.286 43.798 1.00 47.44 195 ARG A CA 1
ATOM 1576 C C . ARG A 1 195 ? -9.589 -8.468 43.619 1.00 47.44 195 ARG A C 1
ATOM 1578 O O . ARG A 1 195 ? -9.079 -9.577 43.735 1.00 47.44 195 ARG A O 1
ATOM 1585 N N . PHE A 1 196 ? -8.871 -7.378 43.365 1.00 45.06 196 PHE A N 1
ATOM 1586 C CA . PHE A 1 196 ? -7.445 -7.332 43.671 1.00 45.06 196 PHE A CA 1
ATOM 1587 C C . PHE A 1 196 ? -7.305 -7.269 45.192 1.00 45.06 196 PHE A C 1
ATOM 1589 O O . PHE A 1 196 ? -7.373 -6.196 45.788 1.00 45.06 196 PHE A O 1
ATOM 1596 N N . SER A 1 197 ? -7.184 -8.432 45.828 1.00 36.06 197 SER A N 1
ATOM 1597 C CA . SER A 1 197 ? -6.799 -8.524 47.233 1.00 36.06 197 SER A CA 1
ATOM 1598 C C . SER A 1 197 ? -5.345 -8.081 47.355 1.00 36.06 197 SER A C 1
ATOM 1600 O O . SER A 1 197 ? -4.423 -8.839 47.064 1.00 36.06 197 SER A O 1
ATOM 1602 N N . SER A 1 198 ? -5.137 -6.826 47.734 1.00 43.00 198 SER A N 1
ATOM 1603 C CA . SER A 1 198 ? -3.857 -6.357 48.242 1.00 43.00 198 SER A CA 1
ATOM 1604 C C . SER A 1 198 ? -3.787 -6.685 49.728 1.00 43.00 198 SER A C 1
ATOM 1606 O O . SER A 1 198 ? -4.139 -5.839 50.540 1.00 43.00 198 SER A O 1
ATOM 1608 N N . ASP A 1 199 ? -3.333 -7.886 50.068 1.00 31.45 199 ASP A N 1
ATOM 1609 C CA . ASP A 1 199 ? -2.799 -8.153 51.399 1.00 31.45 199 ASP A CA 1
ATOM 1610 C C . ASP A 1 199 ? -1.411 -8.767 51.244 1.00 31.45 199 ASP A C 1
ATOM 1612 O O . ASP A 1 199 ? -1.216 -9.883 50.762 1.00 31.45 199 ASP A O 1
ATOM 1616 N N . THR A 1 200 ? -0.428 -7.955 51.610 1.00 39.47 200 THR A N 1
ATOM 1617 C CA . THR A 1 200 ? 0.929 -8.370 51.919 1.00 39.47 200 THR A CA 1
ATOM 1618 C C . THR A 1 200 ? 0.862 -9.320 53.107 1.00 39.47 200 THR A C 1
ATOM 1620 O O . THR A 1 200 ? 0.681 -8.832 54.209 1.00 39.47 200 THR A O 1
ATOM 1623 N N . GLU A 1 201 ? 1.043 -10.624 52.895 1.00 33.97 201 GLU A N 1
ATOM 1624 C CA . GLU A 1 201 ? 1.850 -11.501 53.755 1.00 33.97 201 GLU A CA 1
ATOM 1625 C C . GLU A 1 201 ? 2.323 -12.730 52.962 1.00 33.97 201 GLU A C 1
ATOM 1627 O O . GLU A 1 201 ? 1.634 -13.280 52.104 1.00 33.97 201 GLU A O 1
ATOM 1632 N N . GLN A 1 202 ? 3.566 -13.115 53.229 1.00 42.16 202 GLN A N 1
ATOM 1633 C CA . GLN A 1 202 ? 4.271 -14.241 52.637 1.00 42.16 202 GLN A CA 1
ATOM 1634 C C . GLN A 1 202 ? 3.643 -15.564 53.099 1.00 42.16 202 GLN A C 1
ATOM 1636 O O . GLN A 1 202 ? 3.623 -15.833 54.294 1.00 42.16 202 GLN A O 1
ATOM 1641 N N . SER A 1 203 ? 3.246 -16.450 52.183 1.00 30.38 203 SER A N 1
ATOM 1642 C CA . SER A 1 203 ? 3.377 -17.894 52.425 1.00 30.38 203 SER A CA 1
ATOM 1643 C C . SER A 1 203 ? 3.404 -18.709 51.127 1.00 30.38 203 SER A C 1
ATOM 1645 O O . SER A 1 203 ? 2.548 -18.592 50.259 1.00 30.38 203 SER A O 1
ATOM 1647 N N . SER A 1 204 ? 4.484 -19.485 51.024 1.00 32.25 204 SER A N 1
ATOM 1648 C CA . SER A 1 204 ? 4.653 -20.774 50.345 1.00 32.25 204 SER A CA 1
ATOM 1649 C C . SER A 1 204 ? 3.949 -21.034 49.009 1.00 32.25 204 SER A C 1
ATOM 1651 O O . SER A 1 204 ? 2.778 -21.384 48.929 1.00 32.25 204 SER A O 1
ATOM 1653 N N . THR A 1 205 ? 4.788 -21.042 47.977 1.00 37.09 205 THR A N 1
ATOM 1654 C CA . THR A 1 205 ? 4.701 -21.876 46.780 1.00 37.09 205 THR A CA 1
ATOM 1655 C C . THR A 1 205 ? 4.566 -23.365 47.133 1.00 37.09 205 THR A C 1
ATOM 1657 O O . THR A 1 205 ? 5.545 -24.006 47.513 1.00 37.09 205 THR A O 1
ATOM 1660 N N . SER A 1 206 ? 3.383 -23.930 46.957 1.00 35.12 206 SER A N 1
ATOM 1661 C CA . SER A 1 206 ? 3.175 -25.356 46.697 1.00 35.12 206 SER A CA 1
ATOM 1662 C C . SER A 1 206 ? 1.891 -25.472 45.880 1.00 35.12 206 SER A C 1
ATOM 1664 O O . SER A 1 206 ? 0.977 -24.693 46.116 1.00 35.12 206 SER A O 1
ATOM 1666 N N . ASP A 1 207 ? 1.852 -26.393 44.915 1.00 29.64 207 ASP A N 1
ATOM 1667 C CA . ASP A 1 207 ? 0.674 -26.806 44.116 1.00 29.64 207 ASP A CA 1
ATOM 1668 C C . ASP A 1 207 ? 0.695 -26.463 42.611 1.00 29.64 207 ASP A C 1
ATOM 1670 O O . ASP A 1 207 ? -0.340 -26.474 41.949 1.00 29.64 207 ASP A O 1
ATOM 1674 N N . ILE A 1 208 ? 1.879 -26.277 42.012 1.00 36.88 208 ILE A N 1
ATOM 1675 C CA . ILE A 1 208 ? 2.070 -26.518 40.564 1.00 36.88 208 ILE A CA 1
ATOM 1676 C C . ILE A 1 208 ? 3.249 -27.473 40.359 1.00 36.88 208 ILE A C 1
ATOM 1678 O O . ILE A 1 208 ? 4.209 -27.160 39.672 1.00 36.88 208 ILE A O 1
ATOM 1682 N N . GLU A 1 209 ? 3.184 -28.649 40.975 1.00 32.97 209 GLU A N 1
ATOM 1683 C CA . GLU A 1 209 ? 4.002 -29.799 40.580 1.00 32.97 209 GLU A CA 1
ATOM 1684 C C . GLU A 1 209 ? 3.157 -31.066 40.726 1.00 32.97 209 GLU A C 1
ATOM 1686 O O . GLU A 1 209 ? 3.173 -31.747 41.746 1.00 32.97 209 GLU A O 1
ATOM 1691 N N . LEU A 1 210 ? 2.377 -31.377 39.690 1.00 30.28 210 LEU A N 1
ATOM 1692 C CA . LEU A 1 210 ? 1.935 -32.744 39.456 1.00 30.28 210 LEU A CA 1
ATOM 1693 C C . LEU A 1 210 ? 1.897 -32.993 37.945 1.00 30.28 210 LEU A C 1
ATOM 1695 O O . LEU A 1 210 ? 1.202 -32.294 37.211 1.00 30.28 210 LEU A O 1
ATOM 1699 N N . PHE A 1 211 ? 2.660 -34.008 37.534 1.00 28.05 211 PHE A N 1
ATOM 1700 C CA . PHE A 1 211 ? 2.850 -34.557 36.184 1.00 28.05 211 PHE A CA 1
ATOM 1701 C C . PHE A 1 211 ? 3.962 -33.953 35.318 1.00 28.05 211 PHE A C 1
ATOM 1703 O O . PHE A 1 211 ? 3.732 -33.525 34.193 1.00 28.05 211 PHE A O 1
ATOM 1710 N N . HIS A 1 212 ? 5.204 -34.077 35.785 1.00 30.30 212 HIS A N 1
ATOM 1711 C CA . HIS A 1 212 ? 6.304 -34.483 34.908 1.00 30.30 212 HIS A CA 1
ATOM 1712 C C . HIS A 1 212 ? 7.235 -35.418 35.684 1.00 30.30 212 HIS A C 1
ATOM 1714 O O . HIS A 1 212 ? 8.184 -34.980 36.320 1.00 30.30 212 HIS A O 1
ATOM 1720 N N . GLU A 1 213 ? 6.949 -36.718 35.626 1.00 28.56 213 GLU A N 1
ATOM 1721 C CA . GLU A 1 213 ? 7.882 -37.751 36.064 1.00 28.56 213 GLU A CA 1
ATOM 1722 C C . GLU A 1 213 ? 7.986 -38.819 34.973 1.00 28.56 213 GLU A C 1
ATOM 1724 O O . GLU A 1 213 ? 7.057 -39.579 34.704 1.00 28.56 213 GLU A O 1
ATOM 1729 N N . ALA A 1 214 ? 9.130 -38.795 34.298 1.00 29.11 214 ALA A N 1
ATOM 1730 C CA . ALA A 1 214 ? 9.787 -39.950 33.713 1.00 29.11 214 ALA A CA 1
ATOM 1731 C C . ALA A 1 214 ? 11.291 -39.629 33.724 1.00 29.11 214 ALA A C 1
ATOM 1733 O O . ALA A 1 214 ? 11.824 -38.995 32.814 1.00 29.11 214 ALA A O 1
ATOM 1734 N N . GLU A 1 215 ? 11.909 -39.988 34.850 1.00 34.16 215 GLU A N 1
ATOM 1735 C CA . GLU A 1 215 ? 13.326 -40.322 35.054 1.00 34.16 215 GLU A CA 1
ATOM 1736 C C . GLU A 1 215 ? 13.992 -40.939 33.806 1.00 34.16 215 GLU A C 1
ATOM 1738 O O . GLU A 1 215 ? 13.346 -41.646 33.036 1.00 34.16 215 GLU A O 1
ATOM 1743 N N . GLN A 1 216 ? 15.278 -40.736 33.510 1.00 30.81 216 GLN A N 1
ATOM 1744 C CA . GLN A 1 216 ? 16.499 -41.012 34.296 1.00 30.81 216 GLN A CA 1
ATOM 1745 C C . GLN A 1 216 ? 17.678 -40.513 33.403 1.00 30.81 216 GLN A C 1
ATOM 1747 O O . GLN A 1 216 ? 17.556 -40.563 32.183 1.00 30.81 216 GLN A O 1
ATOM 1752 N N . GLU A 1 217 ? 18.872 -40.073 33.812 1.00 32.00 217 GLU A N 1
ATOM 1753 C CA . GLU A 1 217 ? 19.571 -39.957 35.092 1.00 32.00 217 GLU A CA 1
ATOM 1754 C C . GLU A 1 217 ? 20.949 -39.272 34.833 1.00 32.00 217 GLU A C 1
ATOM 1756 O O . GLU A 1 217 ? 21.489 -39.393 33.730 1.00 32.00 217 GLU A O 1
ATOM 1761 N N . LYS A 1 218 ? 21.537 -38.696 35.901 1.00 31.05 218 LYS A N 1
ATOM 1762 C CA . LYS A 1 218 ? 22.977 -38.410 36.191 1.00 31.05 218 LYS A CA 1
ATOM 1763 C C . LYS A 1 218 ? 23.603 -37.098 35.659 1.00 31.05 218 LYS A C 1
ATOM 1765 O O . LYS A 1 218 ? 23.883 -36.967 34.475 1.00 31.05 218 LYS A O 1
ATOM 1770 N N . GLU A 1 219 ? 23.707 -36.028 36.475 1.00 28.25 219 GLU A N 1
ATOM 1771 C CA . GLU A 1 219 ? 24.668 -35.730 37.591 1.00 28.25 219 GLU A CA 1
ATOM 1772 C C . GLU A 1 219 ? 26.093 -35.348 37.084 1.00 28.25 219 GLU A C 1
ATOM 1774 O O . GLU A 1 219 ? 26.634 -36.064 36.257 1.00 28.25 219 GLU A O 1
ATOM 1779 N N . ILE A 1 220 ? 26.839 -34.303 37.509 1.00 29.58 220 ILE A N 1
ATOM 1780 C CA . ILE A 1 220 ? 26.770 -33.371 38.657 1.00 29.58 220 ILE A CA 1
ATOM 1781 C C . ILE A 1 220 ? 27.852 -32.241 38.538 1.00 29.58 220 ILE A C 1
ATOM 1783 O O . ILE A 1 220 ? 28.955 -32.511 38.077 1.00 29.58 220 ILE A O 1
ATOM 1787 N N . MET A 1 221 ? 27.536 -31.027 39.052 1.00 29.83 221 MET A N 1
ATOM 1788 C CA . MET A 1 221 ? 28.376 -29.953 39.690 1.00 29.83 221 MET A CA 1
ATOM 1789 C C . MET A 1 221 ? 29.544 -29.263 38.917 1.00 29.83 221 MET A C 1
ATOM 1791 O O . MET A 1 221 ? 30.312 -29.914 38.233 1.00 29.83 221 MET A O 1
ATOM 1795 N N . LYS A 1 222 ? 29.857 -27.949 39.030 1.00 30.73 222 LYS A N 1
ATOM 1796 C CA . LYS A 1 222 ? 29.703 -26.949 40.119 1.00 30.73 222 LYS A CA 1
ATOM 1797 C C . LYS A 1 222 ? 30.047 -25.499 39.650 1.00 30.73 222 LYS A C 1
ATOM 1799 O O . LYS A 1 222 ? 31.121 -25.285 39.109 1.00 30.73 222 LYS A O 1
ATOM 1804 N N . SER A 1 223 ? 29.160 -24.544 39.975 1.00 33.03 223 SER A N 1
ATOM 1805 C CA . SER A 1 223 ? 29.308 -23.145 40.489 1.00 33.03 223 SER A CA 1
ATOM 1806 C C . SER A 1 223 ? 30.210 -22.025 39.869 1.00 33.03 223 SER A C 1
ATOM 1808 O O . SER A 1 223 ? 31.230 -22.312 39.253 1.00 33.03 223 SER A O 1
ATOM 1810 N N . PRO A 1 224 ? 29.876 -20.720 40.111 1.00 42.47 224 PRO A N 1
ATOM 1811 C CA . PRO A 1 224 ? 30.243 -19.552 39.278 1.00 42.47 224 PRO A CA 1
ATOM 1812 C C . PRO A 1 224 ? 31.159 -18.497 39.957 1.00 42.47 224 PRO A C 1
ATOM 1814 O O . PRO A 1 224 ? 31.162 -18.389 41.180 1.00 42.47 224 PRO A O 1
ATOM 1817 N N . ILE A 1 225 ? 31.869 -17.641 39.192 1.00 30.83 225 ILE A N 1
ATOM 1818 C CA . ILE A 1 225 ? 32.620 -16.473 39.727 1.00 30.83 225 ILE A CA 1
ATOM 1819 C C . ILE A 1 225 ? 32.609 -15.246 38.776 1.00 30.83 225 ILE A C 1
ATOM 1821 O O . ILE A 1 225 ? 33.092 -15.308 37.653 1.00 30.83 225 ILE A O 1
ATOM 1825 N N . ARG A 1 226 ? 32.068 -14.135 39.307 1.00 25.91 226 ARG A N 1
ATOM 1826 C CA . ARG A 1 226 ? 32.524 -12.718 39.358 1.00 25.91 226 ARG A CA 1
ATOM 1827 C C . ARG A 1 226 ? 33.306 -12.058 38.189 1.00 25.91 226 ARG A C 1
ATOM 1829 O O . ARG A 1 226 ? 34.346 -12.520 37.748 1.00 25.91 226 ARG A O 1
ATOM 1836 N N . VAL A 1 227 ? 32.836 -10.853 37.841 1.00 35.00 227 VAL A N 1
ATOM 1837 C CA . VAL A 1 227 ? 33.329 -9.844 36.870 1.00 35.00 227 VAL A CA 1
ATOM 1838 C C . VAL A 1 227 ? 34.722 -9.270 37.197 1.00 35.00 227 VAL A C 1
ATOM 1840 O O . VAL A 1 227 ? 34.951 -8.963 38.365 1.00 35.00 227 VAL A O 1
ATOM 1843 N N . GLN A 1 228 ? 35.571 -9.022 36.173 1.00 34.78 228 GLN A N 1
ATOM 1844 C CA . GLN A 1 228 ? 36.486 -7.857 35.982 1.00 34.78 228 GLN A CA 1
ATOM 1845 C C . GLN A 1 228 ? 37.158 -7.862 34.565 1.00 34.78 228 GLN A C 1
ATOM 1847 O O . GLN A 1 228 ? 37.089 -8.884 33.884 1.00 34.78 228 GLN A O 1
ATOM 1852 N N . PRO A 1 229 ? 37.722 -6.729 34.069 1.00 43.84 229 PRO A N 1
ATOM 1853 C CA . PRO A 1 229 ? 37.763 -6.356 32.639 1.00 43.84 229 PRO A CA 1
ATOM 1854 C C . PRO A 1 229 ? 39.121 -6.519 31.900 1.00 43.84 229 PRO A C 1
ATOM 1856 O O . PRO A 1 229 ? 40.167 -6.625 32.522 1.00 43.84 229 PRO A O 1
ATOM 1859 N N . MET A 1 230 ? 39.061 -6.448 30.554 1.00 43.28 230 MET A N 1
ATOM 1860 C CA . MET A 1 230 ? 40.107 -6.145 29.537 1.00 43.28 230 MET A CA 1
ATOM 1861 C C . MET A 1 230 ? 41.537 -6.738 29.658 1.00 43.28 230 MET A C 1
ATOM 1863 O O . MET A 1 230 ? 42.305 -6.316 30.516 1.00 43.28 230 MET A O 1
ATOM 1867 N N . LYS A 1 231 ? 41.973 -7.517 28.638 1.00 36.62 231 LYS A N 1
ATOM 1868 C CA . LYS A 1 231 ? 43.147 -7.246 27.748 1.00 36.62 231 LYS A CA 1
ATOM 1869 C C . LYS A 1 231 ? 43.465 -8.394 26.749 1.00 36.62 231 LYS A C 1
ATOM 1871 O O . LYS A 1 231 ? 43.581 -9.546 27.132 1.00 36.62 231 LYS A O 1
ATOM 1876 N N . LEU A 1 232 ? 43.636 -7.992 25.481 1.00 35.72 232 LEU A N 1
ATOM 1877 C CA . LEU A 1 232 ? 44.471 -8.492 24.363 1.00 35.72 232 LEU A CA 1
ATOM 1878 C C . LEU A 1 232 ? 44.784 -9.999 24.108 1.00 35.72 232 LEU A C 1
ATOM 1880 O O . LEU A 1 232 ? 45.527 -10.644 24.835 1.00 35.72 232 LEU A O 1
ATOM 1884 N N . SER A 1 233 ? 44.352 -10.431 22.908 1.00 49.88 233 SER A N 1
ATOM 1885 C CA . SER A 1 233 ? 45.049 -11.182 21.829 1.00 49.88 233 SER A CA 1
ATOM 1886 C C . SER A 1 233 ? 45.884 -12.447 22.122 1.00 49.88 233 SER A C 1
ATOM 1888 O O . SER A 1 233 ? 47.012 -12.361 22.602 1.00 49.88 233 SER A O 1
ATOM 1890 N N . TYR A 1 234 ? 45.404 -13.598 21.619 1.00 40.25 234 TYR A N 1
ATOM 1891 C CA . TYR A 1 234 ? 46.151 -14.871 21.526 1.00 40.25 234 TYR A CA 1
ATOM 1892 C C . TYR A 1 234 ? 46.057 -15.594 20.161 1.00 40.25 234 TYR A C 1
ATOM 1894 O O . TYR A 1 234 ? 46.692 -16.629 19.983 1.00 40.25 234 TYR A O 1
ATOM 1902 N N . LEU A 1 235 ? 45.340 -15.047 19.163 1.00 48.22 235 LEU A N 1
ATOM 1903 C CA . LEU A 1 235 ? 45.352 -15.601 17.793 1.00 48.22 235 LEU A CA 1
ATOM 1904 C C . LEU A 1 235 ? 46.665 -15.330 17.033 1.00 48.22 235 LEU A C 1
ATOM 1906 O O . LEU A 1 235 ? 46.930 -15.963 16.022 1.00 48.22 235 LEU A O 1
ATOM 1910 N N . ALA A 1 236 ? 47.531 -14.461 17.559 1.00 46.00 236 ALA A N 1
ATOM 1911 C CA . ALA A 1 236 ? 48.856 -14.166 17.010 1.00 46.00 236 ALA A CA 1
ATOM 1912 C C . ALA A 1 236 ? 49.922 -15.249 17.303 1.00 46.00 236 ALA A C 1
ATOM 1914 O O . ALA A 1 236 ? 51.111 -14.991 17.126 1.00 46.00 236 ALA A O 1
ATOM 1915 N N . LYS A 1 237 ? 49.546 -16.436 17.808 1.00 43.91 237 LYS A N 1
ATOM 1916 C CA . LYS A 1 237 ? 50.523 -17.428 18.300 1.00 43.91 237 LYS A CA 1
ATOM 1917 C C . LYS A 1 237 ? 50.324 -18.874 17.835 1.00 43.91 237 LYS A C 1
ATOM 1919 O O . LYS A 1 237 ? 50.967 -19.755 18.394 1.00 43.91 237 LYS A O 1
ATOM 1924 N N . LEU A 1 238 ? 49.493 -19.126 16.819 1.00 48.47 238 LEU A N 1
ATOM 1925 C CA . LEU A 1 238 ? 49.250 -20.487 16.304 1.00 48.47 238 LEU A CA 1
ATOM 1926 C C . LEU A 1 238 ? 49.787 -20.771 14.893 1.00 48.47 238 LEU A C 1
ATOM 1928 O O . LEU A 1 238 ? 49.486 -21.824 14.347 1.00 48.47 238 LEU A O 1
ATOM 1932 N N . GLU A 1 239 ? 50.620 -19.907 14.309 1.00 46.16 239 GLU A N 1
ATOM 1933 C CA . GLU A 1 239 ? 51.116 -20.126 12.937 1.00 46.16 239 GLU A CA 1
ATOM 1934 C C . GLU A 1 239 ? 52.526 -20.731 12.842 1.00 46.16 239 GLU A C 1
ATOM 1936 O O . GLU A 1 239 ? 53.091 -20.824 11.759 1.00 46.16 239 GLU A O 1
ATOM 1941 N N . ASN A 1 240 ? 53.097 -21.202 13.955 1.00 46.62 240 ASN A N 1
ATOM 1942 C CA . ASN A 1 240 ? 54.349 -21.954 13.929 1.00 46.62 240 ASN A CA 1
ATOM 1943 C C . ASN A 1 240 ? 54.222 -23.268 14.698 1.00 46.62 240 ASN A C 1
ATOM 1945 O O . ASN A 1 240 ? 53.989 -23.246 15.905 1.00 46.62 240 ASN A O 1
ATOM 1949 N N . LEU A 1 241 ? 54.482 -24.358 13.958 1.00 47.06 241 LEU A N 1
ATOM 1950 C CA . LEU A 1 241 ? 54.863 -25.737 14.317 1.00 47.06 241 LEU A CA 1
ATOM 1951 C C . LEU A 1 241 ? 53.852 -26.762 13.761 1.00 47.06 241 LEU A C 1
ATOM 1953 O O . LEU A 1 241 ? 52.693 -26.740 14.138 1.00 47.06 241 LEU A O 1
ATOM 1957 N N . ARG A 1 242 ? 54.184 -27.772 12.952 1.00 40.81 242 ARG A N 1
ATOM 1958 C CA . ARG A 1 242 ? 55.396 -28.234 12.250 1.00 40.81 242 ARG A CA 1
ATOM 1959 C C . ARG A 1 242 ? 54.957 -29.516 11.518 1.00 40.81 242 ARG A C 1
ATOM 1961 O O . ARG A 1 242 ? 54.183 -30.276 12.090 1.00 40.81 242 ARG A O 1
ATOM 1968 N N . SER A 1 243 ? 55.517 -29.841 10.354 1.00 41.81 243 SER A N 1
ATOM 1969 C CA . SER A 1 243 ? 55.913 -31.227 10.038 1.00 41.81 243 SER A CA 1
ATOM 1970 C C . SER A 1 243 ? 57.031 -31.233 8.983 1.00 41.81 243 SER A C 1
ATOM 1972 O O . SER A 1 243 ? 56.985 -30.399 8.081 1.00 41.81 243 SER A O 1
ATOM 1974 N N . PRO A 1 244 ? 58.068 -32.084 9.119 1.00 45.00 244 PRO A N 1
ATOM 1975 C CA . PRO A 1 244 ? 59.394 -31.843 8.545 1.00 45.00 244 PRO A CA 1
ATOM 1976 C C . PRO A 1 244 ? 59.800 -32.818 7.419 1.00 45.00 244 PRO A C 1
ATOM 1978 O O . PRO A 1 244 ? 59.486 -33.995 7.486 1.00 45.00 244 PRO A O 1
ATOM 1981 N N . SER A 1 245 ? 60.644 -32.303 6.512 1.00 36.69 245 SER A N 1
ATOM 1982 C CA . SER A 1 245 ? 61.765 -32.963 5.806 1.00 36.69 245 SER A CA 1
ATOM 1983 C C . SER A 1 245 ? 61.494 -34.173 4.892 1.00 36.69 245 SER A C 1
ATOM 1985 O O . SER A 1 245 ? 61.125 -35.232 5.374 1.00 36.69 245 SER A O 1
ATOM 1987 N N . GLU A 1 246 ? 61.874 -34.074 3.608 1.00 36.03 246 GLU A N 1
ATOM 1988 C CA . GLU A 1 246 ? 63.048 -34.791 3.065 1.00 36.03 246 GLU A CA 1
ATOM 1989 C C . GLU A 1 246 ? 63.372 -34.430 1.592 1.00 36.03 246 GLU A C 1
ATOM 1991 O O . GLU A 1 246 ? 62.519 -34.509 0.718 1.00 36.03 246 GLU A O 1
ATOM 1996 N N . ARG A 1 247 ? 64.665 -34.122 1.373 1.00 39.16 247 ARG A N 1
ATOM 1997 C CA . ARG A 1 247 ? 65.528 -34.452 0.214 1.00 39.16 247 ARG A CA 1
ATOM 1998 C C . ARG A 1 247 ? 65.198 -33.865 -1.171 1.00 39.16 247 ARG A C 1
ATOM 2000 O O . ARG A 1 247 ? 64.366 -34.398 -1.894 1.00 39.16 247 ARG A O 1
ATOM 2007 N N . HIS A 1 248 ? 66.010 -32.907 -1.626 1.00 35.94 248 HIS A N 1
ATOM 2008 C CA . HIS A 1 248 ? 67.207 -33.162 -2.448 1.00 35.94 248 HIS A CA 1
ATOM 2009 C C . HIS A 1 248 ? 68.040 -31.889 -2.628 1.00 35.94 248 HIS A C 1
ATOM 2011 O O . HIS A 1 248 ? 67.446 -30.790 -2.565 1.00 35.94 248 HIS A O 1
#

Organism: Brassica campestris (NCBI:txid3711)

Sequence (248 aa):
MHIPDNYIDSLPKKGKTSLGDLLYKSITDEYFDPGYFLSSCDLSTKHKVLDLKNRIEASMVIWKRKMNHKEQWGSFVSLEKRELFEVRVETILAMLKQKFPKILQSSLEISKIKNNKDVGHAILESYSRVLESLAAKIMSRIEDVLEADVLVHIQLMETERKFESDAEPEYEKTEKVALAVTPKSTKLTDLIGWRFSSDTEQSSTSDIELFHEAEQEKEIMKSPIRVQPMKLSYLAKLENLRSPSERH

pLDDT: mean 71.26, std 24.99, range [25.91, 97.44]

Secondary structure (DSSP, 8-state):
-PPPHHHHHHS-SSHHHHH-HHHHHHHTSSS--HHHHHHHS--SSHHHHHHHHHHHHHHHHHHHHHHHS-----TTS-HHHHHHHHHHHHHHHHHHHHH-TTPPPPHHHHHHHHT---HHHHHHHHHHHHHHHHHHHHHHHHHHHHHHHHHHHHHHHHHHHHHHHS---------------------HHHHHT-------------S---S----------------------SGGG-S---------

InterPro domains:
  IPR005512 PRONE domain [PF03759] (1-152)
  IPR005512 PRONE domain [PS51334] (1-159)
  IPR038937 Rop guanine nucleotide exchange factor [PTHR33101] (1-199)